Protein AF-A0A7C4IJS8-F1 (afdb_monomer)

Mean predicted aligned error: 18.15 Å

Secondary structure (DSSP, 8-state):
-PPP-HHHHHHHHHHHHHHHHHHHHHHHHHHHHHHHHHHHHHHHHHHHHT--SHHHHHHHHHHHHHHHHHHHHHSPPPHHHHHHHHHHHTT-TTHHHHHHHHTT-TTGGG-HHHHHHHHHHHHHHHH--TTS-----S-HHHHHHHHHHHHHHHHHHHHHT-----THHHHHHHHHHHHGGG-------------------------------------------------------S------------------PPPPPPPPP-------------------------------PPPP--PPPGGGSTTHHHHHHHHHHHHHTT---HHHHHHHHHHHS--

Sequence (343 aa):
MSVPTVNLHRFLRSIRRRWTVLRAAETAALGAAVACAAALLLMPVLVWRGEDPLGPAAILLLLGLASGAAWGLARRPRVLDAAMQADRQLLLCDLLGTAWALSRQPQHPANPFCAAVLATAEARCAVLSPAQVVLSRLGARRWSGIGLLAALVLSVGWMYRTPSPTSAQAFAGSAATTAQRQAHPRLLAANVSRPDLRRPPTQFLPDEHRGIGLGQPPARNSAAAATTGDAGSGSADPHGAGGGAGRTGVSSLDSSLPIPKAGAAAAGDAPGASGAGLGAASAADAAGQASDALAVSPSPSRAAPPWRSDLWPEARRRAADALQRGAVPEACRDLVRDYFQRD

Solvent-accessible surface area (backbone atoms only — not comparable to full-atom values): 22332 Å² total; per-residue (Å²): 134,84,79,80,57,63,49,42,54,52,48,52,52,53,46,43,52,53,50,45,55,49,43,15,51,54,32,14,49,51,23,26,43,54,20,37,55,52,32,60,67,45,37,63,59,30,53,75,69,72,47,76,45,46,64,61,37,52,51,38,33,52,50,19,28,51,52,16,27,50,52,24,59,67,61,64,76,55,69,59,62,48,28,41,54,45,13,65,75,67,68,45,80,46,41,50,32,51,32,56,56,48,74,68,43,90,67,38,92,81,36,69,68,57,47,52,49,40,53,52,37,30,55,49,43,68,73,52,58,75,79,74,61,74,76,84,59,82,53,71,70,57,56,50,52,43,52,49,47,50,50,50,48,52,52,54,34,54,61,68,70,59,75,70,77,70,66,73,65,58,64,68,56,57,64,60,60,63,66,68,73,76,78,74,81,89,76,90,77,84,92,85,89,84,78,91,83,81,85,84,80,91,77,90,86,80,91,81,76,90,76,86,73,91,78,81,81,79,84,83,88,77,86,79,86,74,78,88,75,84,80,80,82,76,81,78,79,92,82,76,91,73,90,77,80,83,72,83,78,76,77,77,75,83,80,79,74,82,77,81,78,80,83,77,91,74,90,77,93,82,87,88,82,90,79,90,81,86,83,82,89,81,91,75,94,76,92,80,81,94,71,92,70,85,76,75,71,79,71,76,76,74,72,77,59,68,84,76,42,94,59,31,70,57,54,51,48,54,51,52,58,25,54,76,68,70,55,68,57,64,72,59,52,50,52,53,49,54,62,73,65,71,122

Foldseek 3Di:
DDDDLPLLVVLLVVLLVVVLVQQLQVQLLVLLLVLLVVLVVCVVVCLVVVHQSQVVSVVSNVCSNVVSSVVSNVPRDDSLVSQVLQCVLVVVVCLSSLLVVLVPDPCQVVDVVNVVSSVVSSVVSVVDDSVSSPPPHDPPVSVVVSVVSVVVSNVVSVVSVDPPPPCPVVVVPVVVVVVVVPPDDDDDDDDDDDDDDDDDDDDDDDDDDDDPDPDDDDDDDDDDPDDDDDDDPDDDDPDDDDDDPDDPPPPPPPPPDPDDDDDDDDDDDDDDDDDDDDDDDDDDDDDDDDPPDPPPDPDPPPPDPPCPDPCNVVVVVVCVVCVVVVNDPVVVVVVVVVVVVPD

pLDDT: mean 74.43, std 22.2, range [33.94, 97.75]

Structure (mmCIF, N/CA/C/O backbone):
data_AF-A0A7C4IJS8-F1
#
_entry.id   AF-A0A7C4IJS8-F1
#
loop_
_atom_site.group_PDB
_atom_site.id
_atom_site.type_symbol
_atom_site.label_atom_id
_atom_site.label_alt_id
_atom_site.label_comp_id
_atom_site.label_asym_id
_atom_site.label_entity_id
_atom_site.label_seq_id
_atom_site.pdbx_PDB_ins_code
_atom_site.Cartn_x
_atom_site.Cartn_y
_atom_site.Cartn_z
_atom_site.occupancy
_atom_site.B_iso_or_equiv
_atom_site.auth_seq_id
_atom_site.auth_comp_id
_atom_site.auth_asym_id
_atom_site.auth_atom_id
_atom_site.pdbx_PDB_model_num
ATOM 1 N N . MET A 1 1 ? 30.760 5.701 -24.226 1.00 60.72 1 MET A N 1
ATOM 2 C CA . MET A 1 1 ? 29.763 6.689 -23.756 1.00 60.72 1 MET A CA 1
ATOM 3 C C . MET A 1 1 ? 28.802 5.975 -22.819 1.00 60.72 1 MET A C 1
ATOM 5 O O . MET A 1 1 ? 28.117 5.066 -23.267 1.00 60.72 1 MET A O 1
ATOM 9 N N . SER A 1 2 ? 28.808 6.290 -21.525 1.00 70.19 2 SER A N 1
ATOM 10 C CA . SER A 1 2 ? 27.838 5.740 -20.571 1.00 70.19 2 SER A CA 1
ATOM 11 C C . SER A 1 2 ? 26.500 6.462 -20.745 1.00 70.19 2 SER A C 1
ATOM 13 O O . SER A 1 2 ? 26.438 7.685 -20.649 1.00 70.19 2 SER A O 1
ATOM 15 N N . VAL A 1 3 ? 25.430 5.718 -21.032 1.00 74.44 3 VAL A N 1
ATOM 16 C CA . VAL A 1 3 ? 24.078 6.289 -21.094 1.00 74.44 3 VAL A CA 1
ATOM 17 C C . VAL A 1 3 ? 23.669 6.669 -19.664 1.00 74.44 3 VAL A C 1
ATOM 19 O O . VAL A 1 3 ? 23.708 5.802 -18.787 1.00 74.44 3 VAL A O 1
ATOM 22 N N . PRO A 1 4 ? 23.318 7.935 -19.380 1.00 82.69 4 PRO A N 1
ATOM 23 C CA . PRO A 1 4 ? 22.885 8.327 -18.046 1.00 82.69 4 PRO A CA 1
ATOM 24 C C . PRO A 1 4 ? 21.565 7.619 -17.708 1.00 82.69 4 PRO A C 1
ATOM 26 O O . PRO A 1 4 ? 20.569 7.819 -18.387 1.00 82.69 4 PRO A O 1
ATOM 29 N N . THR A 1 5 ? 21.549 6.807 -16.648 1.00 91.75 5 THR A N 1
ATOM 30 C CA . THR A 1 5 ? 20.357 6.090 -16.138 1.00 91.75 5 THR A CA 1
ATOM 31 C C . THR A 1 5 ? 19.621 6.874 -15.041 1.00 91.75 5 THR A C 1
ATOM 33 O O . THR A 1 5 ? 18.952 6.318 -14.161 1.00 91.75 5 THR A O 1
ATOM 36 N N . VAL A 1 6 ? 19.813 8.195 -15.014 1.00 94.88 6 VAL A N 1
ATOM 37 C CA . VAL A 1 6 ? 19.423 9.048 -13.886 1.00 94.88 6 VAL A CA 1
ATOM 38 C C . VAL A 1 6 ? 17.900 9.115 -13.750 1.00 94.88 6 VAL A C 1
ATOM 40 O O . VAL A 1 6 ? 17.393 9.080 -12.621 1.00 94.88 6 VAL A O 1
ATOM 43 N N . ASN A 1 7 ? 17.162 9.170 -14.862 1.00 95.31 7 ASN A N 1
ATOM 44 C CA . ASN A 1 7 ? 15.703 9.245 -14.842 1.00 95.31 7 ASN A CA 1
ATOM 45 C C . ASN A 1 7 ? 15.092 7.903 -14.450 1.00 95.31 7 ASN A C 1
ATOM 47 O O . ASN A 1 7 ? 14.213 7.897 -13.586 1.00 95.31 7 ASN A O 1
ATOM 51 N N . LEU A 1 8 ? 15.611 6.778 -14.956 1.00 95.62 8 LEU A N 1
ATOM 52 C CA . LEU A 1 8 ? 15.186 5.439 -14.538 1.00 95.62 8 LEU A CA 1
ATOM 53 C C . LEU A 1 8 ? 15.312 5.257 -13.016 1.00 95.62 8 LEU A C 1
ATOM 55 O O . LEU A 1 8 ? 14.351 4.878 -12.339 1.00 95.62 8 LEU A O 1
ATOM 59 N N 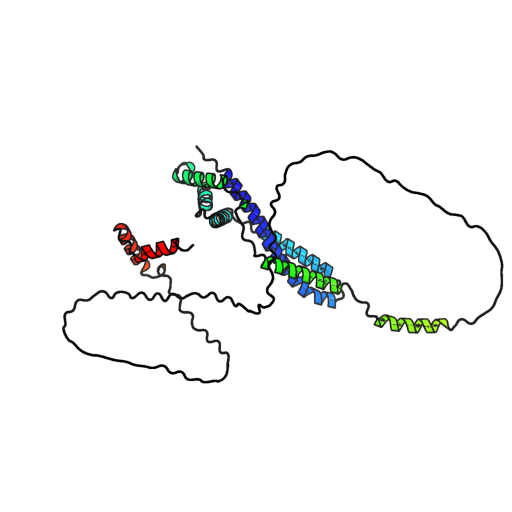. HIS A 1 9 ? 16.472 5.590 -12.439 1.00 95.69 9 HIS A N 1
ATOM 60 C CA . HIS A 1 9 ? 16.691 5.476 -10.993 1.00 95.69 9 HIS A CA 1
ATOM 61 C C . HIS A 1 9 ? 15.764 6.392 -10.177 1.00 95.69 9 HIS A C 1
ATOM 63 O O . HIS A 1 9 ? 15.223 5.964 -9.149 1.00 95.69 9 HIS A O 1
ATOM 69 N N . ARG A 1 10 ? 15.566 7.647 -10.609 1.00 96.06 10 ARG A N 1
ATOM 70 C CA . ARG A 1 10 ? 14.660 8.598 -9.937 1.00 96.06 10 ARG A CA 1
ATOM 71 C C . ARG A 1 10 ? 13.207 8.132 -10.009 1.00 96.06 10 ARG A C 1
ATOM 73 O O . ARG A 1 10 ? 12.524 8.127 -8.980 1.00 96.06 10 ARG A O 1
ATOM 80 N N . PHE A 1 11 ? 12.770 7.679 -11.181 1.00 96.31 11 PHE A N 1
ATOM 81 C CA . PHE A 1 11 ? 11.435 7.145 -11.422 1.00 96.31 11 PHE A CA 1
ATOM 82 C C . PHE A 1 11 ? 11.157 5.944 -10.509 1.00 96.31 11 PHE A C 1
ATOM 84 O O . PHE A 1 11 ? 10.245 6.003 -9.678 1.00 96.31 11 PHE A O 1
ATOM 91 N N . LEU A 1 12 ? 12.017 4.919 -10.527 1.00 95.94 12 LEU A N 1
ATOM 92 C CA . LEU A 1 12 ? 11.861 3.725 -9.686 1.00 95.94 12 LEU A CA 1
ATOM 93 C C . LEU A 1 12 ? 11.932 4.037 -8.184 1.00 95.94 12 LEU A C 1
ATOM 95 O O . LEU A 1 12 ? 11.175 3.467 -7.391 1.00 95.94 12 LEU A O 1
ATOM 99 N N . ARG A 1 13 ? 12.793 4.972 -7.758 1.00 95.75 13 ARG A N 1
ATOM 100 C CA . ARG A 1 13 ? 12.856 5.405 -6.351 1.00 95.75 13 ARG A CA 1
ATOM 101 C C . ARG A 1 13 ? 11.559 6.087 -5.913 1.00 95.75 13 ARG A C 1
ATOM 103 O O . ARG A 1 13 ? 11.106 5.856 -4.788 1.00 95.75 13 ARG A O 1
ATOM 110 N N . SER A 1 14 ? 10.959 6.898 -6.783 1.00 95.81 14 SER A N 1
ATOM 111 C CA . SER A 1 14 ? 9.692 7.577 -6.498 1.00 95.81 14 SER A CA 1
ATOM 112 C C . SER A 1 14 ? 8.530 6.584 -6.354 1.00 95.81 14 SER A C 1
ATOM 114 O O . SER A 1 14 ? 7.801 6.645 -5.358 1.00 95.81 14 SER A O 1
ATOM 116 N N . ILE A 1 15 ? 8.432 5.599 -7.256 1.00 95.12 15 ILE A N 1
ATOM 117 C CA . ILE A 1 15 ? 7.426 4.529 -7.201 1.00 95.12 15 ILE A CA 1
ATOM 118 C C . ILE A 1 15 ? 7.614 3.691 -5.942 1.00 95.12 15 ILE A C 1
ATOM 120 O O . ILE A 1 15 ? 6.664 3.493 -5.185 1.00 95.12 15 ILE A O 1
ATOM 124 N N . ARG A 1 16 ? 8.851 3.272 -5.646 1.00 95.38 16 ARG A N 1
ATOM 125 C CA . ARG A 1 16 ? 9.153 2.497 -4.437 1.00 95.38 16 ARG A CA 1
ATOM 126 C C . ARG A 1 16 ? 8.722 3.227 -3.168 1.00 95.38 16 ARG A C 1
ATOM 128 O O . ARG A 1 16 ? 8.157 2.599 -2.273 1.00 95.38 16 ARG A O 1
ATOM 135 N N . ARG A 1 17 ? 8.969 4.540 -3.070 1.00 94.88 17 ARG A N 1
ATOM 136 C CA . ARG A 1 17 ? 8.555 5.337 -1.902 1.00 94.88 17 ARG A CA 1
ATOM 137 C C . ARG A 1 17 ? 7.034 5.345 -1.756 1.00 94.88 17 ARG A C 1
ATOM 139 O O . ARG A 1 17 ? 6.542 5.057 -0.668 1.00 94.88 17 ARG A O 1
ATOM 146 N N . ARG A 1 18 ? 6.301 5.615 -2.841 1.00 94.56 18 ARG A N 1
ATOM 147 C CA . ARG A 1 18 ? 4.827 5.601 -2.846 1.00 94.56 18 ARG A CA 1
ATOM 148 C C . ARG A 1 18 ? 4.275 4.233 -2.463 1.00 94.56 18 ARG A C 1
ATOM 150 O O . ARG A 1 18 ? 3.384 4.148 -1.622 1.00 94.56 18 ARG A O 1
ATOM 157 N N . TRP A 1 19 ? 4.854 3.169 -3.008 1.00 93.31 19 TRP A N 1
ATOM 158 C CA . TRP A 1 19 ? 4.418 1.810 -2.717 1.00 93.31 19 TRP A CA 1
ATOM 159 C C . TRP A 1 19 ? 4.710 1.386 -1.275 1.00 93.31 19 TRP A C 1
ATOM 161 O O . TRP A 1 19 ? 3.889 0.724 -0.651 1.00 93.31 19 TRP A O 1
ATOM 171 N N . THR A 1 20 ? 5.828 1.838 -0.704 1.00 94.06 20 THR A N 1
ATOM 172 C CA . THR A 1 20 ? 6.150 1.589 0.711 1.00 94.06 20 THR A CA 1
ATOM 173 C C . THR A 1 20 ? 5.151 2.288 1.635 1.00 94.06 20 THR A C 1
ATOM 175 O O . THR A 1 20 ? 4.638 1.664 2.560 1.00 94.06 20 THR A O 1
ATOM 178 N N . VAL A 1 21 ? 4.827 3.561 1.365 1.00 94.25 21 VAL A N 1
ATOM 179 C CA . VAL A 1 21 ? 3.821 4.315 2.138 1.00 94.25 21 VAL A CA 1
ATOM 180 C C . VAL A 1 21 ? 2.454 3.651 2.034 1.00 94.25 21 VAL A C 1
ATOM 182 O O . VAL A 1 21 ? 1.763 3.484 3.036 1.00 94.25 21 VAL A O 1
ATOM 185 N N . LEU A 1 22 ? 2.078 3.235 0.825 1.00 92.69 22 LEU A N 1
ATOM 186 C CA . LEU A 1 22 ? 0.851 2.494 0.605 1.00 92.69 22 LEU A CA 1
ATOM 187 C C . LEU A 1 22 ? 0.815 1.217 1.447 1.00 92.69 22 LEU A C 1
ATOM 189 O O . LEU A 1 22 ? -0.139 1.003 2.187 1.00 92.69 22 LEU A O 1
ATOM 193 N N . ARG A 1 23 ? 1.862 0.394 1.370 1.00 92.31 23 ARG A N 1
ATOM 194 C CA . ARG A 1 23 ? 1.890 -0.884 2.075 1.00 92.31 23 ARG A CA 1
ATOM 195 C C . ARG A 1 23 ? 1.837 -0.706 3.587 1.00 92.31 23 ARG A C 1
ATOM 197 O O . ARG A 1 23 ? 1.125 -1.456 4.242 1.00 92.31 23 ARG A O 1
ATOM 204 N N . ALA A 1 24 ? 2.524 0.307 4.114 1.00 93.31 24 ALA A N 1
ATOM 205 C CA . ALA A 1 24 ? 2.450 0.672 5.524 1.00 93.31 24 ALA A CA 1
ATOM 206 C C . ALA A 1 24 ? 1.028 1.075 5.939 1.00 93.31 24 ALA A C 1
ATOM 208 O O . ALA A 1 24 ? 0.569 0.663 6.998 1.00 93.31 24 ALA A O 1
ATOM 209 N N . ALA A 1 25 ? 0.307 1.823 5.097 1.00 94.25 25 ALA A N 1
ATOM 210 C CA . ALA A 1 25 ? -1.085 2.180 5.363 1.00 94.25 25 ALA A CA 1
ATOM 211 C C . ALA A 1 25 ? -2.017 0.953 5.340 1.00 94.25 25 ALA A C 1
ATOM 213 O O . ALA A 1 25 ? -2.891 0.835 6.194 1.00 94.25 25 ALA A O 1
ATOM 214 N N . GLU A 1 26 ? -1.818 0.016 4.405 1.00 94.50 26 GLU A N 1
ATOM 215 C CA . GLU A 1 26 ? -2.600 -1.229 4.333 1.00 94.50 26 GLU A CA 1
ATOM 216 C C . GLU A 1 26 ? -2.385 -2.114 5.567 1.00 94.50 26 GLU A C 1
ATOM 218 O O . GLU A 1 26 ? -3.345 -2.614 6.152 1.00 94.50 26 GLU A O 1
ATOM 223 N N . THR A 1 27 ? -1.133 -2.305 5.987 1.00 95.44 27 THR A N 1
ATOM 224 C CA . THR A 1 27 ? -0.823 -3.129 7.161 1.00 95.44 27 THR A CA 1
ATOM 225 C C . THR A 1 27 ? -1.207 -2.439 8.466 1.00 95.44 27 THR A C 1
ATOM 227 O O . THR A 1 27 ? -1.633 -3.125 9.390 1.00 95.44 27 THR A O 1
ATOM 230 N N . ALA A 1 28 ? -1.125 -1.106 8.543 1.00 95.88 28 ALA A N 1
ATOM 231 C CA . ALA A 1 28 ? -1.654 -0.334 9.667 1.00 95.88 28 ALA A CA 1
ATOM 232 C C . ALA A 1 28 ? -3.171 -0.507 9.799 1.00 95.88 28 ALA A C 1
ATOM 234 O O . ALA A 1 28 ? -3.664 -0.731 10.899 1.00 95.88 28 ALA A O 1
ATOM 235 N N . ALA A 1 29 ? -3.902 -0.474 8.681 1.00 94.50 29 ALA A N 1
ATOM 236 C CA . ALA A 1 29 ? -5.346 -0.683 8.675 1.00 94.50 29 ALA A CA 1
ATOM 237 C C . ALA A 1 29 ? -5.720 -2.113 9.115 1.00 94.50 29 ALA A C 1
ATOM 239 O O . ALA A 1 29 ? -6.653 -2.290 9.896 1.00 94.50 29 ALA A O 1
ATOM 240 N N . LEU A 1 30 ? -4.962 -3.130 8.684 1.00 95.62 30 LEU A N 1
ATOM 241 C CA . LEU A 1 30 ? -5.133 -4.506 9.172 1.00 95.62 30 LEU A CA 1
ATOM 242 C C . LEU A 1 30 ? -4.837 -4.629 10.674 1.00 95.62 30 LEU A C 1
ATOM 244 O O . LEU A 1 30 ? -5.607 -5.261 11.392 1.00 95.62 30 LEU A O 1
ATOM 248 N N . GLY A 1 31 ? -3.761 -4.003 11.157 1.00 96.50 31 GLY A N 1
ATOM 249 C CA . GLY A 1 31 ? -3.430 -3.973 12.584 1.00 96.50 31 GLY A CA 1
ATOM 250 C C . GLY A 1 31 ? -4.510 -3.283 13.420 1.00 96.50 31 GLY A C 1
ATOM 251 O O . GLY A 1 31 ? -4.908 -3.801 14.462 1.00 96.50 31 GLY A O 1
ATOM 252 N N . ALA A 1 32 ? -5.057 -2.170 12.924 1.00 96.12 32 ALA A N 1
ATOM 253 C CA . ALA A 1 32 ? -6.186 -1.483 13.543 1.00 96.12 32 ALA A CA 1
ATOM 254 C C . ALA A 1 32 ? -7.440 -2.371 13.594 1.00 96.12 32 ALA A C 1
ATOM 256 O O . ALA A 1 32 ? -8.082 -2.440 14.633 1.00 96.12 32 ALA A O 1
ATOM 257 N N . ALA A 1 33 ? -7.758 -3.107 12.524 1.00 96.62 33 ALA A N 1
ATOM 258 C CA . ALA A 1 33 ? -8.903 -4.021 12.509 1.00 96.62 33 ALA A CA 1
ATOM 259 C C . ALA A 1 33 ? -8.775 -5.151 13.548 1.00 96.62 33 ALA A C 1
ATOM 261 O O . ALA A 1 33 ? -9.741 -5.456 14.250 1.00 96.62 33 ALA A O 1
ATOM 262 N N . VAL A 1 34 ? -7.581 -5.740 13.688 1.00 97.75 34 VAL A N 1
ATOM 263 C CA . VAL A 1 34 ? -7.303 -6.755 14.721 1.00 97.75 34 VAL A CA 1
ATOM 264 C C . VAL A 1 34 ? -7.428 -6.154 16.124 1.00 97.75 34 VAL A C 1
ATOM 266 O O . VAL A 1 34 ? -8.030 -6.771 17.002 1.00 97.75 34 VAL A O 1
ATOM 269 N N . ALA A 1 35 ? -6.934 -4.931 16.332 1.00 97.19 35 ALA A N 1
ATOM 270 C CA . ALA A 1 35 ? -7.089 -4.227 17.601 1.00 97.19 35 ALA A CA 1
ATOM 271 C C . ALA A 1 35 ? -8.549 -3.870 17.920 1.00 97.19 35 ALA A C 1
ATOM 273 O O . ALA A 1 35 ? -8.953 -4.026 19.068 1.00 97.19 35 ALA A O 1
ATOM 274 N N . CYS A 1 36 ? -9.357 -3.464 16.932 1.00 97.44 36 CYS A N 1
ATOM 275 C CA . CYS A 1 36 ? -10.800 -3.265 17.104 1.00 97.44 36 CYS A CA 1
ATOM 276 C C . CYS A 1 36 ? -11.474 -4.548 17.604 1.00 97.44 36 CYS A C 1
ATOM 278 O O . CYS A 1 36 ? -12.242 -4.508 18.561 1.00 97.44 36 CYS A O 1
ATOM 280 N N . ALA A 1 37 ? -11.171 -5.691 16.979 1.00 97.19 37 ALA A N 1
ATOM 281 C CA . ALA A 1 37 ? -11.734 -6.977 17.381 1.00 97.19 37 ALA A CA 1
ATOM 282 C C . ALA A 1 37 ? -11.326 -7.356 18.816 1.00 97.19 37 ALA A C 1
ATOM 284 O O . ALA A 1 37 ? -12.173 -7.754 19.614 1.00 97.19 37 ALA A O 1
ATOM 285 N N . ALA A 1 38 ? -10.051 -7.170 19.171 1.00 97.56 38 ALA A N 1
ATOM 286 C CA . ALA A 1 38 ? -9.564 -7.401 20.530 1.00 97.56 38 ALA A CA 1
ATOM 287 C C . ALA A 1 38 ? -10.218 -6.456 21.555 1.00 97.56 38 ALA A C 1
ATOM 289 O O . ALA A 1 38 ? -10.605 -6.895 22.635 1.00 97.56 38 ALA A O 1
ATOM 290 N N . ALA A 1 39 ? -10.391 -5.177 21.210 1.00 96.62 39 ALA A N 1
ATOM 291 C CA . ALA A 1 39 ? -11.049 -4.196 22.066 1.00 96.62 39 ALA A CA 1
ATOM 292 C C . ALA A 1 39 ? -12.524 -4.553 22.309 1.00 96.62 39 ALA A C 1
ATOM 294 O O . ALA A 1 39 ? -12.965 -4.520 23.454 1.00 96.62 39 ALA A O 1
ATOM 295 N N . LEU A 1 40 ? -13.264 -4.964 21.272 1.00 96.44 40 LEU A N 1
ATOM 296 C CA . LEU A 1 40 ? -14.657 -5.411 21.409 1.00 96.44 40 LEU A CA 1
ATOM 297 C C . LEU A 1 40 ? -14.788 -6.641 22.315 1.00 96.44 40 LEU A C 1
ATOM 299 O O . LEU A 1 40 ? -15.739 -6.723 23.086 1.00 96.44 40 LEU A O 1
ATOM 303 N N . LEU A 1 41 ? -13.829 -7.568 22.260 1.00 97.25 41 LEU A N 1
ATOM 304 C CA . LEU A 1 41 ? -13.791 -8.722 23.163 1.00 97.25 41 LEU A CA 1
ATOM 305 C C . LEU A 1 41 ? -13.447 -8.330 24.608 1.00 97.25 41 LEU A C 1
ATOM 307 O O . LEU A 1 41 ? -13.952 -8.947 25.543 1.00 97.25 41 LEU A O 1
ATOM 311 N N . LEU A 1 42 ? -12.611 -7.306 24.806 1.00 96.62 42 LEU A N 1
ATOM 312 C CA . LEU A 1 42 ? -12.185 -6.852 26.133 1.00 96.62 42 LEU A CA 1
ATOM 313 C C . LEU A 1 42 ? -13.236 -5.975 26.835 1.00 96.62 42 LEU A C 1
ATOM 315 O O . LEU A 1 42 ? -13.367 -6.033 28.057 1.00 96.62 42 LEU A O 1
ATOM 319 N N . MET A 1 43 ? -14.002 -5.184 26.079 1.00 96.56 43 MET A N 1
ATOM 320 C CA . MET A 1 43 ? -15.035 -4.284 26.604 1.00 96.56 43 MET A CA 1
ATOM 321 C C . MET A 1 43 ? -16.006 -4.927 27.609 1.00 96.56 43 MET A C 1
ATOM 323 O O . MET A 1 43 ? -16.131 -4.374 28.702 1.00 96.56 43 MET A O 1
ATOM 327 N N . PRO A 1 44 ? -16.663 -6.074 27.334 1.00 95.50 44 PRO A N 1
ATOM 328 C CA . PRO A 1 44 ? -17.599 -6.667 28.291 1.00 95.50 44 PRO A CA 1
ATOM 329 C C . PRO A 1 44 ? -16.925 -7.058 29.613 1.00 95.50 44 PRO A C 1
ATOM 331 O O . PRO A 1 44 ? -17.541 -6.939 30.670 1.00 95.50 44 PRO A O 1
ATOM 334 N N . VAL A 1 45 ? -15.650 -7.462 29.578 1.00 97.19 45 VAL A N 1
ATOM 335 C CA . VAL A 1 45 ? -14.879 -7.813 30.781 1.00 97.19 45 VAL A CA 1
ATOM 336 C C . VAL A 1 45 ? -14.609 -6.576 31.639 1.00 97.19 45 VAL A C 1
ATOM 338 O O . VAL A 1 45 ? -14.742 -6.637 32.859 1.00 97.19 45 VAL A O 1
ATOM 341 N N . LEU A 1 46 ? -14.260 -5.448 31.017 1.00 96.12 46 LEU A N 1
ATOM 342 C CA . LEU A 1 46 ? -14.000 -4.187 31.723 1.00 96.12 46 LEU A CA 1
ATOM 343 C C . LEU A 1 46 ? -15.278 -3.584 32.306 1.00 96.12 46 LEU A C 1
ATOM 345 O O . LEU A 1 46 ? -15.284 -3.150 33.456 1.00 96.12 46 LEU A O 1
ATOM 349 N N . VAL A 1 47 ? -16.375 -3.642 31.547 1.00 95.62 47 VAL A N 1
ATOM 350 C CA . VAL A 1 47 ? -17.698 -3.211 32.016 1.00 95.62 47 VAL A CA 1
ATOM 351 C C . VAL A 1 47 ? -18.136 -4.045 33.218 1.00 95.62 47 VAL A C 1
ATOM 353 O O . VAL A 1 47 ? -18.617 -3.489 34.201 1.00 95.62 47 VAL A O 1
ATOM 356 N N . TRP A 1 48 ? -17.909 -5.362 33.190 1.00 96.81 48 TRP A N 1
ATOM 357 C CA . TRP A 1 48 ? -18.207 -6.234 34.329 1.00 96.81 48 TRP A CA 1
ATOM 358 C C . TRP A 1 48 ? -17.370 -5.904 35.577 1.00 96.81 48 TRP A C 1
ATOM 360 O O . TRP A 1 48 ? -17.843 -6.086 36.697 1.00 96.81 48 TRP A O 1
ATOM 370 N N . ARG A 1 49 ? -16.157 -5.365 35.401 1.00 96.50 49 ARG A N 1
ATOM 371 C CA . ARG A 1 49 ? -15.297 -4.882 36.496 1.00 96.50 49 ARG A CA 1
ATOM 372 C C . ARG A 1 49 ? -15.624 -3.466 36.979 1.00 96.50 49 ARG A C 1
ATOM 374 O O . ARG A 1 49 ? -15.077 -3.048 37.994 1.00 96.50 49 ARG A O 1
ATOM 381 N N . GLY A 1 50 ? -16.489 -2.734 36.278 1.00 94.56 50 GLY A N 1
ATOM 382 C CA . GLY A 1 50 ? -16.773 -1.327 36.572 1.00 94.56 50 GLY A CA 1
ATOM 383 C C . GLY A 1 50 ? -15.628 -0.369 36.212 1.00 94.56 50 GLY A C 1
ATOM 384 O O . GLY A 1 50 ? -15.583 0.743 36.732 1.00 94.56 50 GLY A O 1
ATOM 385 N N . GLU A 1 51 ? -14.699 -0.783 35.345 1.00 95.81 51 GLU A N 1
ATOM 386 C CA . GLU A 1 51 ? -13.610 0.065 34.840 1.00 95.81 51 GLU A CA 1
ATOM 387 C C . GLU A 1 51 ? -14.043 0.811 33.562 1.00 95.81 51 GLU A C 1
ATOM 389 O O . GLU A 1 51 ? -14.863 0.307 32.796 1.00 95.81 51 GLU A O 1
ATOM 394 N N . ASP A 1 52 ? -13.483 2.002 33.294 1.00 94.56 52 ASP A N 1
ATOM 395 C CA . ASP A 1 52 ? -13.763 2.761 32.061 1.00 94.56 52 ASP A CA 1
ATOM 396 C C . ASP A 1 52 ? -13.151 2.051 30.835 1.00 94.56 52 ASP A C 1
ATOM 398 O O . ASP A 1 52 ? -11.922 2.017 30.696 1.00 94.56 52 ASP A O 1
ATOM 402 N N . PRO A 1 53 ? -13.965 1.509 29.908 1.00 94.81 53 PRO A N 1
ATOM 403 C CA . PRO A 1 53 ? -13.458 0.721 28.790 1.00 94.81 53 PRO A CA 1
ATOM 404 C C . PRO A 1 53 ? -12.759 1.564 27.716 1.00 94.81 53 PRO A C 1
ATOM 406 O O . PRO A 1 53 ? -12.030 1.016 26.883 1.00 94.81 53 PRO A O 1
ATOM 409 N N . LEU A 1 54 ? -12.970 2.886 27.698 1.00 94.44 54 LEU A N 1
ATOM 410 C CA . LEU A 1 54 ? -12.512 3.740 26.600 1.00 94.44 54 LEU A CA 1
ATOM 411 C C . LEU A 1 54 ? -10.984 3.884 26.579 1.00 94.44 54 LEU A C 1
ATOM 413 O O . LEU A 1 54 ? -10.376 3.811 25.510 1.00 94.44 54 LEU A O 1
ATOM 417 N N . GLY A 1 55 ? -10.360 4.033 27.751 1.00 95.25 55 GLY A N 1
ATOM 418 C CA . GLY A 1 55 ? -8.904 4.125 27.899 1.00 95.25 55 GLY A CA 1
ATOM 419 C C . GLY A 1 55 ? -8.152 2.932 27.288 1.00 95.25 55 GLY A C 1
ATOM 420 O O . GLY A 1 55 ? -7.386 3.122 26.338 1.00 95.25 55 GLY A O 1
ATOM 421 N N . PRO A 1 56 ? -8.373 1.695 27.769 1.00 95.56 56 PRO A N 1
ATOM 422 C CA . PRO A 1 56 ? -7.698 0.513 27.236 1.00 95.56 56 PRO A CA 1
ATOM 423 C C . PRO A 1 56 ? -8.052 0.230 25.770 1.00 95.56 56 PRO A C 1
ATOM 425 O O . PRO A 1 56 ? -7.169 -0.168 25.008 1.00 95.56 56 PRO A O 1
ATOM 428 N N . ALA A 1 57 ? -9.290 0.490 25.331 1.00 94.56 57 ALA A N 1
ATOM 429 C CA . ALA A 1 57 ? -9.665 0.346 23.922 1.00 94.56 57 ALA A CA 1
ATOM 430 C C . ALA A 1 57 ? -8.872 1.301 23.010 1.00 94.56 57 ALA A C 1
ATOM 432 O O . ALA A 1 57 ? -8.354 0.877 21.974 1.00 94.56 57 ALA A O 1
ATOM 433 N N . ALA A 1 58 ? -8.710 2.568 23.408 1.00 94.38 58 ALA A N 1
ATOM 434 C CA . ALA A 1 58 ? -7.908 3.537 22.663 1.00 94.38 58 ALA A CA 1
ATOM 435 C C . ALA A 1 58 ? -6.423 3.134 22.604 1.00 94.38 58 ALA A C 1
ATOM 437 O O . ALA A 1 58 ? -5.804 3.217 21.540 1.00 94.38 58 ALA A O 1
ATOM 438 N N . ILE A 1 59 ? -5.863 2.637 23.714 1.00 96.94 59 ILE A N 1
ATOM 439 C CA . ILE A 1 59 ? -4.479 2.137 23.767 1.00 96.94 59 ILE A CA 1
ATOM 440 C C . ILE A 1 59 ? -4.295 0.949 22.815 1.00 96.94 59 ILE A C 1
ATOM 442 O O . ILE A 1 59 ? -3.338 0.933 22.038 1.00 96.94 59 ILE A O 1
ATOM 446 N N . LEU A 1 60 ? -5.221 -0.017 22.823 1.00 96.25 60 LEU A N 1
ATOM 447 C CA . LEU A 1 60 ? -5.183 -1.167 21.916 1.00 96.25 60 LEU A CA 1
ATOM 448 C C . LEU A 1 60 ? -5.238 -0.737 20.448 1.00 96.25 60 LEU A C 1
ATOM 450 O O . LEU A 1 60 ? -4.446 -1.231 19.645 1.00 96.25 60 LEU A O 1
ATOM 454 N N . LEU A 1 61 ? -6.117 0.206 20.096 1.00 95.31 61 LEU A N 1
ATOM 455 C CA . LEU A 1 61 ? -6.220 0.740 18.734 1.00 95.31 61 LEU A CA 1
ATOM 456 C C . LEU A 1 61 ? -4.916 1.401 18.274 1.00 95.31 61 LEU A C 1
ATOM 458 O O . LEU A 1 61 ? -4.436 1.110 17.175 1.00 95.31 61 LEU A O 1
ATOM 462 N N . LEU A 1 62 ? -4.318 2.251 19.116 1.00 97.00 62 LEU A N 1
ATOM 463 C CA . LEU A 1 62 ? -3.047 2.911 18.810 1.00 97.00 62 LEU A CA 1
ATOM 464 C C . LEU A 1 62 ? -1.905 1.899 18.658 1.00 97.00 62 LEU A C 1
ATOM 466 O O . LEU A 1 62 ? -1.128 1.999 17.706 1.00 97.00 62 LEU A O 1
ATOM 470 N N . LEU A 1 63 ? -1.829 0.893 19.536 1.00 97.75 63 LEU A N 1
ATOM 471 C CA . LEU A 1 63 ? -0.841 -0.187 19.444 1.00 97.75 63 LEU A CA 1
ATOM 472 C C . LEU A 1 63 ? -1.032 -1.042 18.186 1.00 97.75 63 LEU A C 1
ATOM 474 O O . LEU A 1 63 ? -0.052 -1.371 17.514 1.00 97.75 63 LEU A O 1
ATOM 478 N N . GLY A 1 64 ? -2.271 -1.377 17.824 1.00 97.25 64 GLY A N 1
ATOM 479 C CA . GLY A 1 64 ? -2.587 -2.110 16.595 1.00 97.25 64 GLY A CA 1
ATOM 480 C C . GLY A 1 64 ? -2.183 -1.343 15.339 1.00 97.25 64 GLY A C 1
ATOM 481 O O . GLY A 1 64 ? -1.544 -1.896 14.443 1.00 97.25 64 GLY A O 1
ATOM 482 N N . LEU A 1 65 ? -2.482 -0.043 15.296 1.00 96.94 65 LEU A N 1
ATOM 483 C CA . LEU A 1 65 ? -2.104 0.826 14.184 1.00 96.94 65 LEU A CA 1
ATOM 484 C C . LEU A 1 65 ? -0.578 0.963 14.089 1.00 96.94 65 LEU A C 1
ATOM 486 O O . LEU A 1 65 ? -0.009 0.770 13.011 1.00 96.94 65 LEU A O 1
ATOM 490 N N . ALA A 1 66 ? 0.096 1.233 15.211 1.00 97.44 66 ALA A N 1
ATOM 491 C CA . ALA A 1 66 ? 1.547 1.388 15.265 1.00 97.44 66 ALA A CA 1
ATOM 492 C C . ALA A 1 66 ? 2.286 0.093 14.894 1.00 97.44 66 ALA A C 1
ATOM 494 O O . ALA A 1 66 ? 3.202 0.126 14.072 1.00 97.44 66 ALA A O 1
ATOM 495 N N . SER A 1 67 ? 1.868 -1.054 15.438 1.00 97.38 67 SER A N 1
ATOM 496 C CA . SER A 1 67 ? 2.459 -2.363 15.120 1.00 97.38 67 SER A CA 1
ATOM 497 C C . SER A 1 67 ? 2.229 -2.752 13.659 1.00 97.38 67 SER A C 1
ATOM 499 O O . SER A 1 67 ? 3.170 -3.172 12.982 1.00 97.38 67 SER A O 1
ATOM 501 N N . GLY A 1 68 ? 1.023 -2.528 13.127 1.00 96.62 68 GLY A N 1
ATOM 502 C CA . GLY A 1 68 ? 0.713 -2.746 11.716 1.00 96.62 68 GLY A CA 1
ATOM 503 C C . GLY A 1 68 ? 1.538 -1.851 10.785 1.00 96.62 68 GLY A C 1
ATOM 504 O O . GLY A 1 68 ? 2.081 -2.329 9.784 1.00 96.62 68 GLY A O 1
ATOM 505 N N . ALA A 1 69 ? 1.700 -0.569 11.123 1.00 95.81 69 ALA A N 1
ATOM 506 C CA . ALA A 1 69 ? 2.539 0.361 10.368 1.00 95.81 69 ALA A CA 1
ATOM 507 C C . ALA A 1 69 ? 4.020 -0.046 10.416 1.00 95.81 69 ALA A C 1
ATOM 509 O O . ALA A 1 69 ? 4.675 -0.121 9.372 1.00 95.81 69 ALA A O 1
ATOM 510 N N . ALA A 1 70 ? 4.539 -0.367 11.606 1.00 96.38 70 ALA A N 1
ATOM 511 C CA . ALA A 1 70 ? 5.916 -0.810 11.805 1.00 96.38 70 ALA A CA 1
ATOM 512 C C . ALA A 1 70 ? 6.210 -2.098 11.023 1.00 96.38 70 ALA A C 1
ATOM 514 O O . ALA A 1 70 ? 7.222 -2.180 10.325 1.00 96.38 70 ALA A O 1
ATOM 515 N N . TRP A 1 71 ? 5.293 -3.068 11.052 1.00 97.00 71 TRP A N 1
ATOM 516 C CA . TRP A 1 71 ? 5.396 -4.303 10.274 1.00 97.00 71 TRP A CA 1
ATOM 517 C C . TRP A 1 71 ? 5.417 -4.048 8.761 1.00 97.00 71 TRP A C 1
ATOM 519 O O . TRP A 1 71 ? 6.226 -4.635 8.035 1.00 97.00 71 TRP A O 1
ATOM 529 N N . GLY A 1 72 ? 4.573 -3.134 8.275 1.00 93.62 72 GLY A N 1
ATOM 530 C CA . GLY A 1 72 ? 4.561 -2.726 6.868 1.00 93.62 72 GLY A CA 1
ATOM 531 C C . GLY A 1 72 ? 5.851 -2.042 6.431 1.00 93.62 72 GLY A C 1
ATOM 532 O O . GLY A 1 72 ? 6.373 -2.339 5.357 1.00 93.62 72 GLY A O 1
ATOM 533 N N . LEU A 1 73 ? 6.402 -1.171 7.279 1.00 94.31 73 LEU A N 1
ATOM 534 C CA . LEU A 1 73 ? 7.679 -0.496 7.036 1.00 94.31 73 LEU A CA 1
ATOM 535 C C . LEU A 1 73 ? 8.876 -1.459 7.103 1.00 94.31 73 LEU A C 1
ATOM 537 O O . LEU A 1 73 ? 9.845 -1.282 6.356 1.00 94.31 73 LEU A O 1
ATOM 541 N N . ALA A 1 74 ? 8.812 -2.480 7.963 1.00 95.50 74 ALA A N 1
ATOM 542 C CA . ALA A 1 74 ? 9.832 -3.522 8.066 1.00 95.50 74 ALA A CA 1
ATOM 543 C C . ALA A 1 74 ? 9.863 -4.414 6.812 1.00 95.50 74 ALA A C 1
ATOM 545 O O . ALA A 1 74 ? 10.941 -4.759 6.321 1.00 95.50 74 ALA A O 1
ATOM 546 N N . ARG A 1 75 ? 8.699 -4.724 6.222 1.00 93.88 75 ARG A N 1
ATOM 547 C CA . ARG A 1 75 ? 8.584 -5.466 4.952 1.00 93.88 75 ARG A CA 1
ATOM 548 C C . ARG A 1 75 ? 8.817 -4.563 3.739 1.00 93.88 75 ARG A C 1
ATOM 550 O O . ARG A 1 75 ? 7.927 -4.327 2.924 1.00 93.88 75 ARG A O 1
ATOM 557 N N . ARG A 1 76 ? 10.049 -4.067 3.607 1.00 89.94 76 ARG A N 1
ATOM 558 C CA . ARG A 1 76 ? 10.458 -3.196 2.495 1.00 89.94 76 ARG A CA 1
ATOM 559 C C . ARG A 1 76 ? 10.293 -3.921 1.146 1.00 89.94 76 ARG A C 1
ATOM 561 O O . ARG A 1 76 ? 10.977 -4.924 0.936 1.00 89.94 76 ARG A O 1
ATOM 568 N N . PRO A 1 77 ? 9.472 -3.409 0.208 1.00 90.06 77 PRO A N 1
ATOM 569 C CA . PRO A 1 77 ? 9.359 -4.001 -1.122 1.00 90.06 77 PRO A CA 1
ATOM 570 C C . PRO A 1 77 ? 10.691 -3.890 -1.870 1.00 90.06 77 PRO A C 1
ATOM 572 O O . PRO A 1 77 ? 11.414 -2.883 -1.748 1.00 90.06 77 PRO A O 1
ATOM 575 N N . ARG A 1 78 ? 11.032 -4.931 -2.638 1.00 94.94 78 ARG A N 1
ATOM 576 C CA . ARG A 1 78 ? 12.231 -4.913 -3.480 1.00 94.94 78 ARG A CA 1
ATOM 577 C C . ARG A 1 78 ? 11.984 -3.975 -4.664 1.00 94.94 78 ARG A C 1
ATOM 579 O O . ARG A 1 78 ? 10.862 -3.812 -5.129 1.00 94.94 78 ARG A O 1
ATOM 586 N N . VAL A 1 79 ? 13.048 -3.329 -5.151 1.00 95.25 79 VAL A N 1
ATOM 587 C CA . VAL A 1 79 ? 12.954 -2.403 -6.299 1.00 95.25 79 VAL A CA 1
ATOM 588 C C . VAL A 1 79 ? 12.466 -3.134 -7.553 1.00 95.25 79 VAL A C 1
ATOM 590 O O . VAL A 1 79 ? 11.705 -2.564 -8.322 1.00 95.25 79 VAL A O 1
ATOM 593 N N . LEU A 1 80 ? 12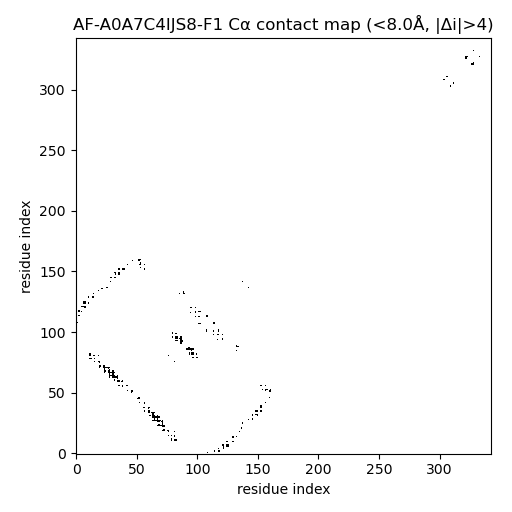.864 -4.400 -7.721 1.00 95.88 80 LEU A N 1
ATOM 594 C CA . LEU A 1 80 ? 12.455 -5.228 -8.853 1.00 95.88 80 LEU A CA 1
ATOM 595 C C . LEU A 1 80 ? 10.940 -5.460 -8.868 1.00 95.88 80 LEU A C 1
ATOM 597 O O . LEU A 1 80 ? 10.314 -5.258 -9.899 1.00 95.88 80 LEU A O 1
ATOM 601 N N . ASP A 1 81 ? 10.344 -5.779 -7.716 1.00 94.31 81 ASP A N 1
ATOM 602 C CA . ASP A 1 81 ? 8.894 -5.965 -7.605 1.00 94.31 81 ASP A CA 1
ATOM 603 C C . ASP A 1 81 ? 8.146 -4.680 -8.004 1.00 94.31 81 ASP A C 1
ATOM 605 O O . ASP A 1 81 ? 7.100 -4.730 -8.647 1.00 94.31 81 ASP A O 1
ATOM 609 N N . ALA A 1 82 ? 8.709 -3.513 -7.660 1.00 94.00 82 ALA A N 1
ATOM 610 C CA . ALA A 1 82 ? 8.121 -2.214 -7.983 1.00 94.00 82 ALA A CA 1
ATOM 611 C C . ALA A 1 82 ? 8.212 -1.915 -9.484 1.00 94.00 82 ALA A C 1
ATOM 613 O O . ALA A 1 82 ? 7.275 -1.358 -10.052 1.00 94.00 82 ALA A O 1
ATOM 614 N N . ALA A 1 83 ? 9.326 -2.300 -10.114 1.00 95.62 83 ALA A N 1
ATOM 615 C CA . ALA A 1 83 ? 9.523 -2.184 -11.553 1.00 95.62 83 ALA A CA 1
ATOM 616 C C . ALA A 1 83 ? 8.546 -3.089 -12.317 1.00 95.62 83 ALA A C 1
ATOM 618 O O . ALA A 1 83 ? 7.811 -2.590 -13.159 1.00 95.62 83 ALA A O 1
ATOM 619 N N . MET A 1 84 ? 8.438 -4.370 -11.943 1.00 95.06 84 MET A N 1
ATOM 620 C CA . MET A 1 84 ? 7.512 -5.321 -12.578 1.00 95.06 84 MET A CA 1
ATOM 621 C C . MET A 1 84 ? 6.047 -4.891 -12.442 1.00 95.06 84 MET A C 1
ATOM 623 O O . MET A 1 84 ? 5.257 -5.022 -13.375 1.00 95.06 84 MET A O 1
ATOM 627 N N . GLN A 1 85 ? 5.657 -4.365 -11.278 1.00 93.75 85 GLN A N 1
ATOM 628 C CA . GLN A 1 85 ? 4.294 -3.872 -11.088 1.00 93.75 85 GLN A CA 1
ATOM 629 C C . GLN A 1 85 ? 4.023 -2.630 -11.950 1.00 93.75 85 GLN A C 1
ATOM 631 O O . GLN A 1 85 ? 2.940 -2.516 -12.522 1.00 93.75 85 GLN A O 1
ATOM 636 N N . ALA A 1 86 ? 4.998 -1.721 -12.065 1.00 94.94 86 ALA A N 1
ATOM 637 C CA . ALA A 1 86 ? 4.896 -0.563 -12.948 1.00 94.94 86 ALA A CA 1
ATOM 638 C C . ALA A 1 86 ? 4.818 -0.984 -14.424 1.00 94.94 86 ALA A C 1
ATOM 640 O O . ALA A 1 86 ? 3.984 -0.453 -15.151 1.00 94.94 86 ALA A O 1
ATOM 641 N N . ASP A 1 87 ? 5.608 -1.978 -14.842 1.00 96.00 87 ASP A N 1
ATOM 642 C CA . ASP A 1 87 ? 5.575 -2.521 -16.204 1.00 96.00 87 ASP A CA 1
ATOM 643 C C . ASP A 1 87 ? 4.197 -3.074 -16.566 1.00 96.00 87 ASP A C 1
ATOM 645 O O . ASP A 1 87 ? 3.677 -2.774 -17.639 1.00 96.00 87 ASP A O 1
ATOM 649 N N . ARG A 1 88 ? 3.567 -3.822 -15.652 1.00 94.19 88 ARG A N 1
ATOM 650 C CA . ARG A 1 88 ? 2.209 -4.352 -15.851 1.00 94.19 88 ARG A CA 1
ATOM 651 C C . ARG A 1 88 ? 1.160 -3.255 -15.992 1.00 94.19 88 ARG A C 1
ATOM 653 O O . ARG A 1 88 ? 0.256 -3.387 -16.804 1.00 94.19 88 ARG A O 1
ATOM 660 N N . GLN A 1 89 ? 1.258 -2.190 -15.198 1.00 94.38 89 GLN A N 1
ATOM 661 C CA . GLN A 1 89 ? 0.271 -1.104 -15.210 1.00 94.38 89 GLN A CA 1
ATOM 662 C C . GLN A 1 89 ? 0.419 -0.168 -16.405 1.00 94.38 89 GLN A C 1
ATOM 664 O O . GLN A 1 89 ? -0.565 0.401 -16.863 1.00 94.38 89 GLN A O 1
ATOM 669 N N . LEU A 1 90 ? 1.646 -0.001 -16.891 1.00 95.19 90 LEU A N 1
ATOM 670 C CA . LEU A 1 90 ? 1.960 0.862 -18.025 1.00 95.19 90 LEU A CA 1
ATOM 671 C C . LEU A 1 90 ? 2.067 0.080 -19.343 1.00 95.19 90 LEU A C 1
ATOM 673 O O . LEU A 1 90 ? 2.425 0.669 -20.359 1.00 95.19 90 LEU A O 1
ATOM 677 N N . LEU A 1 91 ? 1.775 -1.229 -19.321 1.00 95.69 91 LEU A N 1
ATOM 678 C CA . LEU A 1 91 ? 1.879 -2.150 -20.459 1.00 95.69 91 LEU A CA 1
ATOM 679 C C . LEU A 1 91 ? 3.256 -2.087 -21.153 1.00 95.69 91 LEU A C 1
ATOM 681 O O . LEU A 1 91 ? 3.363 -2.153 -22.373 1.00 95.69 91 LEU A O 1
ATOM 685 N N . LEU A 1 92 ? 4.331 -1.962 -20.366 1.00 94.81 92 LEU A N 1
ATOM 686 C CA . LEU A 1 92 ? 5.709 -1.799 -20.856 1.00 94.81 92 LEU A CA 1
ATOM 687 C C . LEU A 1 92 ? 6.429 -3.132 -21.131 1.00 94.81 92 LEU A C 1
ATOM 689 O O . LEU A 1 92 ? 7.639 -3.128 -21.333 1.00 94.81 92 LEU A O 1
ATOM 693 N N . CYS A 1 93 ? 5.721 -4.267 -21.136 1.00 94.38 93 CYS A N 1
ATOM 694 C CA . CYS A 1 93 ? 6.276 -5.594 -21.449 1.00 94.38 93 CYS A CA 1
ATOM 695 C C . CYS A 1 93 ? 7.580 -5.931 -20.683 1.00 94.38 93 CYS A C 1
ATOM 697 O O . CYS A 1 93 ? 8.562 -6.355 -21.285 1.00 94.38 93 CYS A O 1
ATOM 699 N N . ASP A 1 94 ? 7.605 -5.717 -19.361 1.00 95.81 94 ASP A N 1
ATOM 700 C CA . ASP A 1 9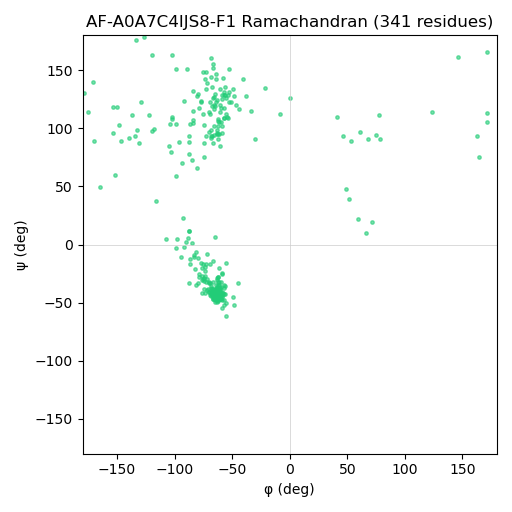4 ? 8.767 -5.955 -18.480 1.00 95.81 94 ASP A CA 1
ATOM 701 C C . ASP A 1 94 ? 10.043 -5.147 -18.834 1.00 95.81 94 ASP A C 1
ATOM 703 O O . ASP A 1 94 ? 11.164 -5.513 -18.447 1.00 95.81 94 ASP A O 1
ATOM 707 N N . LEU A 1 95 ? 9.902 -4.027 -19.558 1.00 97.12 95 LEU A N 1
ATOM 708 C CA . LEU A 1 95 ? 11.015 -3.155 -19.948 1.00 97.12 95 LEU A CA 1
ATOM 709 C C . LEU A 1 95 ? 11.767 -2.599 -18.734 1.00 97.12 95 LEU A C 1
ATOM 711 O O . LEU A 1 95 ? 12.999 -2.636 -18.718 1.00 97.12 95 LEU A O 1
ATOM 715 N N . LEU A 1 96 ? 11.068 -2.089 -17.715 1.00 97.06 96 LEU A N 1
ATOM 716 C CA . LEU A 1 96 ? 11.703 -1.483 -16.540 1.00 97.06 96 LEU A CA 1
ATOM 717 C C . LEU A 1 96 ? 12.367 -2.539 -15.655 1.00 97.06 96 LEU A C 1
ATOM 719 O O . LEU A 1 96 ? 13.463 -2.303 -15.137 1.00 97.06 96 LEU A O 1
ATOM 723 N N . GLY A 1 97 ? 11.738 -3.705 -15.497 1.00 96.19 97 GLY A N 1
ATOM 724 C CA . GLY A 1 97 ? 12.306 -4.854 -14.796 1.00 96.19 97 GLY A CA 1
ATOM 725 C C . GLY A 1 97 ? 13.597 -5.336 -15.455 1.00 96.19 97 GLY A C 1
ATOM 726 O O . GLY A 1 97 ? 14.617 -5.501 -14.776 1.00 96.19 97 GLY A O 1
ATOM 727 N N . THR A 1 98 ? 13.583 -5.477 -16.783 1.00 96.69 98 THR A N 1
ATOM 728 C CA . THR A 1 98 ? 14.756 -5.887 -17.569 1.00 96.69 98 THR A CA 1
ATOM 729 C C . THR A 1 98 ? 15.848 -4.824 -17.525 1.00 96.69 98 THR A C 1
ATOM 731 O O . THR A 1 98 ? 17.001 -5.140 -17.235 1.00 96.69 98 THR A O 1
ATOM 734 N N . ALA A 1 99 ? 15.500 -3.551 -17.725 1.00 96.44 99 ALA A N 1
ATOM 735 C CA . ALA A 1 99 ? 16.444 -2.442 -17.638 1.00 96.44 99 ALA A CA 1
ATOM 736 C C . ALA A 1 99 ? 17.110 -2.367 -16.254 1.00 96.44 99 ALA A C 1
ATOM 738 O O . ALA A 1 99 ? 18.327 -2.225 -16.163 1.00 96.44 99 ALA A O 1
ATOM 739 N N . TRP A 1 100 ? 16.348 -2.543 -15.171 1.00 96.81 100 TRP A N 1
ATOM 740 C CA . TRP A 1 100 ? 16.889 -2.579 -13.808 1.00 96.81 100 TRP A CA 1
ATOM 741 C C . TRP A 1 100 ? 17.820 -3.773 -13.553 1.00 96.81 100 TRP A C 1
ATOM 743 O O . TRP A 1 100 ? 18.823 -3.651 -12.842 1.00 96.81 100 TRP A O 1
ATOM 753 N N . ALA A 1 101 ? 17.492 -4.946 -14.099 1.00 96.06 101 ALA A N 1
ATOM 754 C CA . ALA A 1 101 ? 18.348 -6.123 -13.995 1.00 96.06 101 ALA A CA 1
ATOM 755 C C . ALA A 1 101 ? 19.665 -5.917 -14.764 1.00 96.06 101 ALA A C 1
ATOM 757 O O . ALA A 1 101 ? 20.741 -6.163 -14.214 1.00 96.06 101 ALA A O 1
ATOM 758 N N . LEU A 1 102 ? 19.584 -5.390 -15.991 1.00 95.81 102 LEU A N 1
ATOM 759 C CA . LEU A 1 102 ? 20.738 -5.087 -16.840 1.00 95.81 102 LEU A CA 1
ATOM 760 C C . LEU A 1 102 ? 21.619 -3.980 -16.253 1.00 95.81 102 LEU A C 1
ATOM 762 O O . LEU A 1 102 ? 22.841 -4.092 -16.300 1.00 95.81 102 LEU A O 1
ATOM 766 N N . SER A 1 103 ? 21.036 -2.951 -15.630 1.00 94.94 103 SER A N 1
ATOM 767 C CA . SER A 1 103 ? 21.802 -1.860 -15.010 1.00 94.94 103 SER A CA 1
ATOM 768 C C . SER A 1 103 ? 22.636 -2.311 -13.803 1.00 94.94 103 SER A C 1
ATOM 770 O O . SER A 1 103 ? 23.481 -1.560 -13.326 1.00 94.94 103 SER A O 1
ATOM 772 N N . ARG A 1 104 ? 22.382 -3.511 -13.265 1.00 95.00 104 ARG A N 1
ATOM 773 C CA . ARG A 1 104 ? 23.160 -4.113 -12.169 1.00 95.00 104 ARG A CA 1
ATOM 774 C C . ARG A 1 104 ? 24.260 -5.055 -12.652 1.00 95.00 104 ARG A C 1
ATOM 776 O O . ARG A 1 104 ? 25.075 -5.478 -11.834 1.00 95.00 104 ARG A O 1
ATOM 783 N N . GLN A 1 105 ? 24.283 -5.406 -13.936 1.00 94.81 105 GLN A N 1
ATOM 784 C CA . GLN A 1 105 ? 25.305 -6.291 -14.482 1.00 94.81 105 GLN A CA 1
ATOM 785 C C . GLN A 1 105 ? 26.609 -5.513 -14.740 1.00 94.81 105 GLN A C 1
ATOM 787 O O . GLN A 1 105 ? 26.577 -4.494 -15.430 1.00 94.81 105 GLN A O 1
ATOM 792 N N . PRO A 1 106 ? 27.775 -5.994 -14.264 1.00 90.06 106 PRO A N 1
ATOM 793 C CA . PRO A 1 106 ? 29.060 -5.308 -14.454 1.00 90.06 106 PRO A CA 1
ATOM 794 C C . PRO A 1 106 ? 29.477 -5.157 -15.925 1.00 90.06 106 PRO A C 1
ATOM 796 O O . PRO A 1 106 ? 30.195 -4.229 -16.278 1.00 90.06 106 PRO A O 1
ATOM 799 N N . GLN A 1 107 ? 29.024 -6.072 -16.789 1.00 86.50 107 GLN A N 1
ATOM 800 C CA . GLN A 1 107 ? 29.406 -6.152 -18.205 1.00 86.50 107 GLN A CA 1
ATOM 801 C C . GLN A 1 107 ? 28.516 -5.315 -19.139 1.00 86.50 107 GLN A C 1
ATOM 803 O O . GLN A 1 107 ? 28.680 -5.365 -20.357 1.00 86.50 107 GLN A O 1
ATOM 808 N N . HIS A 1 108 ? 27.590 -4.523 -18.588 1.00 83.88 108 HIS A N 1
ATOM 809 C CA . HIS A 1 108 ? 26.670 -3.688 -19.363 1.00 83.88 108 HIS A CA 1
ATOM 810 C C . HIS A 1 108 ? 27.329 -2.815 -20.455 1.00 83.88 108 HIS A C 1
ATOM 812 O O . HIS A 1 108 ? 26.822 -2.841 -21.579 1.00 83.88 108 HIS A O 1
ATOM 818 N N . PRO A 1 109 ? 28.453 -2.098 -20.219 1.00 81.38 109 PRO A N 1
ATOM 819 C CA . PRO A 1 109 ? 28.959 -1.139 -21.204 1.00 81.38 109 PRO A CA 1
ATOM 820 C C . PRO A 1 109 ? 29.513 -1.781 -22.484 1.00 81.38 109 PRO A C 1
ATOM 822 O O . PRO A 1 109 ? 29.664 -1.081 -23.481 1.00 81.38 109 PRO A O 1
ATOM 825 N N 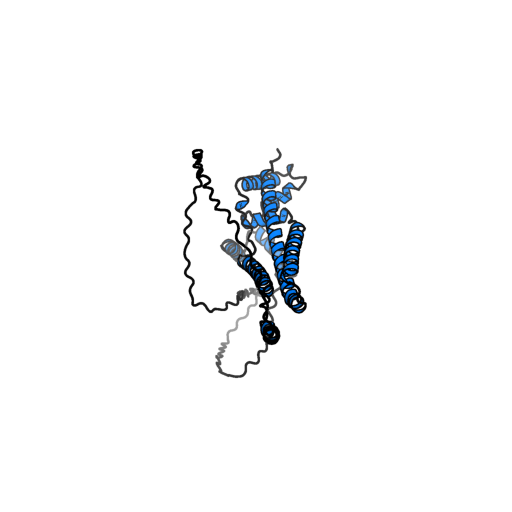. ALA A 1 110 ? 29.810 -3.085 -22.475 1.00 88.75 110 ALA A N 1
ATOM 826 C CA . ALA A 1 110 ? 30.336 -3.794 -23.641 1.00 88.75 110 ALA A CA 1
ATOM 827 C C . ALA A 1 110 ? 29.234 -4.319 -24.578 1.00 88.75 110 ALA A C 1
ATOM 829 O O . ALA A 1 110 ? 29.520 -4.650 -25.727 1.00 88.75 110 ALA A O 1
ATOM 830 N N . ASN A 1 111 ? 27.984 -4.407 -24.108 1.00 93.31 111 ASN A N 1
ATOM 831 C CA . ASN A 1 111 ? 26.900 -5.003 -24.879 1.00 93.31 111 ASN A CA 1
ATOM 832 C C . ASN A 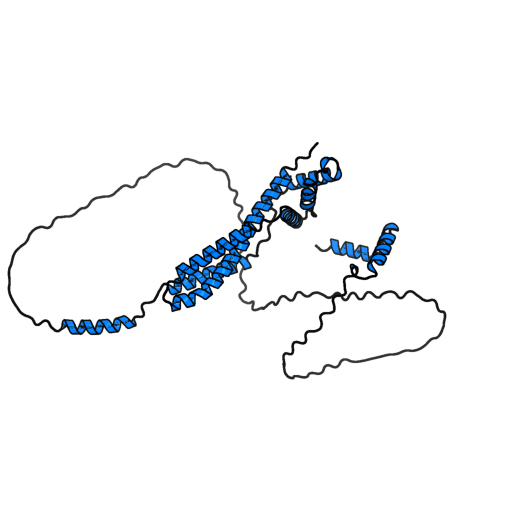1 111 ? 25.991 -3.917 -25.500 1.00 93.31 111 ASN A C 1
ATOM 834 O O . ASN A 1 111 ? 25.224 -3.274 -24.772 1.00 93.31 111 ASN A O 1
ATOM 838 N N . PRO A 1 112 ? 26.011 -3.730 -26.838 1.00 92.56 112 PRO A N 1
ATOM 839 C CA . PRO A 1 112 ? 25.208 -2.705 -27.507 1.00 92.56 112 PRO A CA 1
ATOM 840 C C . PRO A 1 112 ? 23.700 -2.936 -27.342 1.00 92.56 112 PRO A C 1
ATOM 842 O O . PRO A 1 112 ? 22.939 -1.974 -27.244 1.00 92.56 112 PRO A O 1
ATOM 845 N N . PHE A 1 113 ? 23.259 -4.193 -27.232 1.00 94.19 113 PHE A N 1
ATOM 846 C CA . PHE A 1 113 ? 21.859 -4.518 -26.964 1.00 94.19 113 PHE A CA 1
ATOM 847 C C . PHE A 1 113 ? 21.431 -4.018 -25.580 1.00 94.19 113 PHE A C 1
ATOM 849 O O . PHE A 1 113 ? 20.393 -3.371 -25.440 1.00 94.19 113 PHE A O 1
ATOM 856 N N . CYS A 1 114 ? 22.261 -4.232 -24.556 1.00 94.88 114 CYS A N 1
ATOM 857 C CA . CYS A 1 114 ? 21.965 -3.746 -23.212 1.00 94.88 114 CYS A CA 1
ATOM 858 C C . CYS A 1 114 ? 21.909 -2.212 -23.164 1.00 94.88 114 CYS A C 1
ATOM 860 O O . CYS A 1 114 ? 21.083 -1.647 -22.442 1.00 94.88 114 CYS A O 1
ATOM 862 N N . ALA A 1 115 ? 22.769 -1.529 -23.925 1.00 93.69 115 ALA A N 1
ATOM 863 C CA . ALA A 1 115 ? 22.731 -0.075 -24.054 1.00 93.69 115 ALA A CA 1
ATOM 864 C C . ALA A 1 115 ? 21.427 0.409 -24.716 1.00 93.69 115 ALA A C 1
ATOM 866 O O . ALA A 1 115 ? 20.819 1.359 -24.222 1.00 93.69 115 ALA A O 1
ATOM 867 N N . ALA A 1 116 ? 20.952 -0.275 -25.762 1.00 94.75 116 ALA A N 1
ATOM 868 C CA . ALA A 1 116 ? 19.694 0.050 -26.440 1.00 94.75 116 ALA A CA 1
ATOM 869 C C . ALA A 1 116 ? 18.462 -0.126 -25.532 1.00 94.75 116 ALA A C 1
ATOM 871 O O . ALA A 1 116 ? 17.581 0.740 -25.504 1.00 94.75 116 ALA A O 1
ATOM 872 N N . VAL A 1 117 ? 18.414 -1.207 -24.743 1.00 95.81 117 VAL A N 1
ATOM 873 C CA . VAL A 1 117 ? 17.330 -1.446 -23.772 1.00 95.81 117 VAL A CA 1
ATOM 874 C C . VAL A 1 117 ? 17.316 -0.362 -22.693 1.00 95.81 117 VAL A C 1
ATOM 876 O O . VAL A 1 117 ? 16.257 0.201 -22.411 1.00 95.81 117 VAL A O 1
ATOM 879 N N . LEU A 1 118 ? 18.479 -0.009 -22.129 1.00 95.94 118 LEU A N 1
ATOM 880 C CA . LEU A 1 118 ? 18.558 1.073 -21.141 1.00 95.94 118 LEU A CA 1
ATOM 881 C C . LEU A 1 118 ? 18.166 2.428 -21.730 1.00 95.94 118 LEU A C 1
ATOM 883 O O . LEU A 1 118 ? 17.423 3.161 -21.086 1.00 95.94 118 LEU A O 1
ATOM 887 N N . ALA A 1 119 ? 18.621 2.755 -22.941 1.00 95.31 119 ALA A N 1
ATOM 888 C CA . ALA A 1 119 ? 18.264 4.009 -23.600 1.00 95.31 119 ALA A CA 1
ATOM 889 C C . ALA A 1 119 ? 16.750 4.107 -23.848 1.00 95.31 119 ALA A C 1
ATOM 891 O O . ALA A 1 119 ? 16.149 5.157 -23.628 1.00 95.31 119 ALA A O 1
ATOM 892 N N . THR A 1 120 ? 16.118 2.995 -24.234 1.00 96.69 120 THR A N 1
ATOM 893 C CA . THR A 1 120 ? 14.667 2.928 -24.454 1.00 96.69 120 THR A CA 1
ATOM 894 C C . THR A 1 120 ? 13.900 3.075 -23.138 1.00 96.69 120 THR A C 1
ATOM 896 O O . THR A 1 120 ? 12.937 3.838 -23.069 1.00 96.69 120 THR A O 1
ATOM 899 N N . ALA A 1 121 ? 14.335 2.392 -22.074 1.00 96.94 121 ALA A N 1
ATOM 900 C CA . ALA A 1 121 ? 13.743 2.527 -20.743 1.00 96.94 121 ALA A CA 1
ATOM 901 C C . ALA A 1 121 ? 13.878 3.959 -20.200 1.00 96.94 121 ALA A C 1
ATOM 903 O O . ALA A 1 121 ? 12.911 4.514 -19.684 1.00 96.94 121 ALA A O 1
ATOM 904 N N . GLU A 1 122 ? 15.043 4.584 -20.374 1.00 96.19 122 GLU A N 1
ATOM 905 C CA . GLU A 1 122 ? 15.303 5.967 -19.965 1.00 96.19 122 GLU A CA 1
ATOM 906 C C . GLU A 1 122 ? 14.399 6.952 -20.722 1.00 96.19 122 GLU A C 1
ATOM 908 O O . GLU A 1 122 ? 13.747 7.792 -20.098 1.00 96.19 122 GLU A O 1
ATOM 913 N N . ALA A 1 123 ? 14.285 6.807 -22.048 1.00 96.38 123 ALA A N 1
ATOM 914 C CA . ALA A 1 123 ? 13.402 7.631 -22.872 1.00 96.38 123 ALA A CA 1
ATOM 915 C C . ALA A 1 123 ? 11.929 7.492 -22.452 1.00 96.38 123 ALA A C 1
ATOM 917 O O . ALA A 1 123 ? 11.212 8.489 -22.358 1.00 96.38 123 ALA A O 1
ATOM 918 N N . ARG A 1 124 ? 11.477 6.273 -22.126 1.00 96.56 124 ARG A N 1
ATOM 919 C CA . ARG A 1 124 ? 10.122 6.041 -21.600 1.00 96.56 124 ARG A CA 1
ATOM 920 C C . ARG A 1 124 ? 9.934 6.670 -20.220 1.00 96.56 124 ARG A C 1
ATOM 922 O O . ARG A 1 124 ? 8.950 7.376 -20.018 1.00 96.56 124 ARG A O 1
ATOM 929 N N . CYS A 1 125 ? 10.873 6.481 -19.292 1.00 96.38 125 CYS A N 1
ATOM 930 C CA . CYS A 1 125 ? 10.818 7.083 -17.955 1.00 96.38 125 CYS A CA 1
ATOM 931 C C . CYS A 1 125 ? 10.843 8.617 -17.974 1.00 96.38 125 CYS A C 1
ATOM 933 O O . CYS A 1 125 ? 10.312 9.228 -17.051 1.00 96.38 125 CYS A O 1
ATOM 935 N N . ALA A 1 126 ? 11.445 9.238 -18.991 1.00 96.19 126 ALA A N 1
ATOM 936 C CA . ALA A 1 126 ? 11.434 10.690 -19.148 1.00 96.19 126 ALA A CA 1
ATOM 937 C C . ALA A 1 126 ? 10.044 11.237 -19.523 1.00 96.19 126 ALA A C 1
ATOM 939 O O . ALA A 1 126 ? 9.694 12.344 -19.120 1.00 96.19 126 ALA A O 1
ATOM 940 N N . VAL A 1 127 ? 9.248 10.462 -20.267 1.00 96.81 127 VAL A N 1
ATOM 941 C CA . VAL A 1 127 ? 7.889 10.843 -20.694 1.00 96.81 127 VAL A CA 1
ATOM 942 C C . VAL A 1 127 ? 6.835 10.451 -19.652 1.00 96.81 127 VAL A C 1
ATOM 944 O O . VAL A 1 127 ? 5.833 11.142 -19.479 1.00 96.81 127 VAL A O 1
ATOM 947 N N . LEU A 1 128 ? 7.047 9.339 -18.947 1.00 96.31 128 LEU A N 1
ATOM 948 C CA . LEU A 1 128 ? 6.082 8.789 -17.999 1.00 96.31 128 LEU A CA 1
ATOM 949 C C . LEU A 1 128 ? 6.132 9.511 -16.649 1.00 96.31 128 LEU A C 1
ATOM 951 O O . LEU A 1 128 ? 7.168 9.591 -15.988 1.00 96.31 128 LEU A O 1
ATOM 955 N N . SER A 1 129 ? 4.971 9.967 -16.176 1.00 94.81 129 SER A N 1
ATOM 956 C CA . SER A 1 129 ? 4.853 10.530 -14.831 1.00 94.81 129 SER A CA 1
ATOM 957 C C . SER A 1 129 ? 4.660 9.409 -13.806 1.00 94.81 129 SER A C 1
ATOM 959 O O . SER A 1 129 ? 3.750 8.592 -13.964 1.00 94.81 129 SER A O 1
ATOM 961 N N . PRO A 1 130 ? 5.401 9.393 -12.679 1.00 94.50 130 PRO A N 1
ATOM 962 C CA . PRO A 1 130 ? 5.169 8.437 -11.592 1.00 94.50 130 PRO A CA 1
ATOM 963 C C . PRO A 1 130 ? 3.736 8.448 -11.033 1.00 94.50 130 PRO A C 1
ATOM 965 O O . PRO A 1 130 ? 3.366 7.555 -10.273 1.00 94.50 130 PRO A O 1
ATOM 968 N N . ALA A 1 131 ? 2.944 9.490 -11.320 1.00 92.38 131 ALA A N 1
ATOM 969 C CA . ALA A 1 131 ? 1.535 9.596 -10.935 1.00 92.38 131 ALA A CA 1
ATOM 970 C C . ALA A 1 131 ? 0.582 8.741 -11.781 1.00 92.38 131 ALA A C 1
ATOM 972 O O . ALA A 1 131 ? -0.499 8.430 -11.297 1.00 92.38 131 ALA A O 1
ATOM 973 N N . GLN A 1 132 ? 0.983 8.321 -12.985 1.00 92.19 132 GLN A N 1
ATOM 974 C CA . GLN A 1 132 ? 0.170 7.452 -13.848 1.00 92.19 132 GLN A CA 1
ATOM 975 C C . GLN A 1 132 ? 0.116 6.001 -13.352 1.00 92.19 132 GLN A C 1
ATOM 977 O O . GLN A 1 132 ? -0.785 5.253 -13.713 1.00 92.19 132 GLN A O 1
ATOM 982 N N . VAL A 1 133 ? 1.061 5.604 -12.497 1.00 92.06 133 VAL A N 1
ATOM 983 C CA . VAL A 1 133 ? 1.087 4.283 -11.860 1.00 92.06 133 VAL A CA 1
ATOM 984 C C . VAL A 1 133 ? 0.013 4.255 -10.771 1.00 92.06 133 VAL A C 1
ATOM 986 O O . VAL A 1 133 ? 0.260 4.598 -9.608 1.00 92.06 133 VAL A O 1
ATOM 989 N N . VAL A 1 134 ? -1.213 3.899 -11.168 1.00 86.44 134 VAL A N 1
ATOM 990 C CA . VAL A 1 134 ? -2.348 3.728 -10.258 1.00 86.44 134 VAL A CA 1
ATOM 991 C C . VAL A 1 134 ? -2.122 2.452 -9.466 1.00 86.44 134 VAL A C 1
ATOM 993 O O . VAL A 1 134 ? -2.486 1.356 -9.883 1.00 86.44 134 VAL A O 1
ATOM 996 N N . LEU A 1 135 ? -1.515 2.578 -8.291 1.00 80.19 135 LEU A N 1
ATOM 997 C CA . LEU A 1 135 ? -1.413 1.475 -7.343 1.00 80.19 135 LEU A CA 1
ATOM 998 C C . LEU A 1 135 ? -2.836 1.100 -6.905 1.00 80.19 135 LEU A C 1
ATOM 1000 O O . LEU A 1 135 ? -3.405 1.747 -6.024 1.00 80.19 135 LEU A O 1
ATOM 1004 N N . SER A 1 136 ? -3.419 0.095 -7.568 1.00 66.69 136 SER A N 1
ATOM 1005 C CA . SER A 1 136 ? -4.763 -0.418 -7.312 1.00 66.69 136 SER A CA 1
ATOM 1006 C C . SER A 1 136 ? -4.827 -0.901 -5.864 1.00 66.69 136 SER A C 1
ATOM 1008 O O . SER A 1 136 ? -4.358 -1.988 -5.522 1.00 66.69 136 SER A O 1
ATOM 1010 N N . ARG A 1 137 ? -5.324 -0.009 -5.007 1.00 67.94 137 ARG A N 1
ATOM 1011 C CA . ARG A 1 137 ? -5.433 -0.151 -3.556 1.00 67.94 137 ARG A CA 1
ATOM 1012 C C . ARG A 1 137 ? -6.467 -1.211 -3.205 1.00 67.94 137 ARG A C 1
ATOM 1014 O O . ARG A 1 137 ? -7.365 -1.498 -3.996 1.00 67.94 137 ARG A O 1
ATOM 1021 N N . LEU A 1 138 ? -6.385 -1.720 -1.970 1.00 71.12 138 LEU A N 1
ATOM 1022 C CA . LEU A 1 138 ? -7.537 -2.285 -1.258 1.00 71.12 138 LEU A CA 1
ATOM 1023 C C . LEU A 1 138 ? -8.793 -1.496 -1.664 1.00 71.12 138 LEU A C 1
ATOM 1025 O O . LEU A 1 138 ? -8.843 -0.288 -1.432 1.00 71.12 138 LEU A O 1
ATOM 1029 N N . GLY A 1 139 ? -9.745 -2.152 -2.336 1.00 82.88 139 GLY A N 1
ATOM 1030 C CA . GLY A 1 139 ? -10.920 -1.466 -2.873 1.00 82.88 139 GLY A CA 1
ATOM 1031 C C . GLY A 1 139 ? -11.618 -0.657 -1.782 1.00 82.88 139 GLY A C 1
ATOM 1032 O O . GLY A 1 139 ? -11.552 -1.036 -0.610 1.00 82.88 139 GLY A O 1
ATOM 1033 N N . ALA A 1 140 ? -12.289 0.438 -2.151 1.00 85.56 140 ALA A N 1
ATOM 1034 C CA . ALA A 1 140 ? -12.960 1.346 -1.210 1.00 85.56 140 ALA A CA 1
ATOM 1035 C C . ALA A 1 140 ? -13.787 0.603 -0.137 1.00 85.56 140 ALA A C 1
ATOM 1037 O O . ALA A 1 140 ? -13.785 0.987 1.029 1.00 85.56 140 ALA A O 1
ATOM 1038 N N . ARG A 1 141 ? -14.374 -0.545 -0.510 1.00 88.19 141 ARG A N 1
ATOM 1039 C CA . ARG A 1 141 ? -15.114 -1.467 0.370 1.00 88.19 141 ARG A CA 1
ATOM 1040 C C . ARG A 1 141 ? -14.318 -1.997 1.572 1.00 88.19 141 ARG A C 1
ATOM 1042 O O . ARG A 1 141 ? -14.876 -2.186 2.646 1.00 88.19 141 ARG A O 1
ATOM 1049 N N . ARG A 1 142 ? -13.020 -2.277 1.420 1.00 88.88 142 ARG A N 1
ATOM 1050 C CA . ARG A 1 142 ? -12.185 -2.760 2.536 1.00 88.88 142 ARG A CA 1
ATOM 1051 C C . ARG A 1 142 ? -11.849 -1.629 3.504 1.00 88.88 142 ARG A C 1
ATOM 1053 O O . ARG A 1 142 ? -11.865 -1.846 4.709 1.00 88.88 142 ARG A O 1
ATOM 1060 N N . TRP A 1 143 ? -11.602 -0.425 2.988 1.00 91.38 143 TRP A N 1
ATOM 1061 C CA . TRP A 1 143 ? -11.369 0.756 3.824 1.00 91.38 143 TRP A CA 1
ATOM 1062 C C . TRP A 1 143 ? -12.616 1.142 4.622 1.00 91.38 143 TRP A C 1
ATOM 1064 O O . TRP A 1 143 ? -12.498 1.435 5.811 1.00 91.38 143 TRP A O 1
ATOM 1074 N N . SER A 1 144 ? -13.805 1.069 4.013 1.00 93.00 144 SER A N 1
ATOM 1075 C CA . SER A 1 144 ? -15.057 1.369 4.716 1.00 93.00 144 SER A CA 1
ATOM 1076 C C . SER A 1 144 ? -15.338 0.382 5.851 1.00 93.00 144 SER A C 1
ATOM 1078 O O . SER A 1 144 ? -15.751 0.808 6.923 1.00 93.00 144 SER A O 1
ATOM 1080 N N . GLY A 1 145 ? -15.055 -0.914 5.664 1.00 94.38 145 GLY A N 1
ATOM 1081 C CA . GLY A 1 145 ? -15.235 -1.920 6.720 1.00 94.38 145 GLY A CA 1
ATOM 1082 C C . GLY A 1 145 ? -14.365 -1.665 7.957 1.00 94.38 145 GLY A C 1
ATOM 1083 O O . GLY A 1 145 ? -14.846 -1.765 9.082 1.00 94.38 145 GLY A O 1
ATOM 1084 N N . ILE A 1 146 ? -13.102 -1.273 7.759 1.00 93.69 146 ILE A N 1
ATOM 1085 C CA . ILE A 1 146 ? -12.178 -0.967 8.865 1.00 93.69 146 ILE A CA 1
ATOM 1086 C C . ILE A 1 146 ? -12.607 0.314 9.589 1.00 93.69 146 ILE A C 1
ATOM 1088 O O . ILE A 1 146 ? -12.633 0.344 10.819 1.00 93.69 146 ILE A O 1
ATOM 1092 N N . GLY A 1 147 ? -12.995 1.350 8.836 1.00 94.31 147 GLY A N 1
ATOM 1093 C CA . GLY A 1 147 ? -13.528 2.587 9.410 1.00 94.31 147 GLY A CA 1
ATOM 1094 C C . GLY A 1 147 ? -14.800 2.351 10.228 1.00 94.31 147 GLY A C 1
ATOM 1095 O O . GLY A 1 147 ? -14.921 2.873 11.333 1.00 94.31 147 GLY A O 1
ATOM 1096 N N . LEU A 1 148 ? -15.705 1.505 9.730 1.00 96.56 148 LEU A N 1
ATOM 1097 C CA . LEU A 1 148 ? -16.945 1.150 10.420 1.00 96.56 148 LEU A CA 1
ATOM 1098 C C . LEU A 1 148 ? -16.686 0.358 11.710 1.00 96.56 148 LEU A C 1
ATOM 1100 O O . LEU A 1 148 ? -17.307 0.649 12.726 1.00 96.56 148 LEU A O 1
ATOM 1104 N N . LEU A 1 149 ? -15.736 -0.584 11.707 1.00 95.56 149 LEU A N 1
ATOM 1105 C CA . LEU A 1 149 ? -15.324 -1.292 12.926 1.00 95.56 149 LEU A CA 1
ATOM 1106 C C . LEU A 1 149 ? -14.740 -0.341 13.976 1.00 95.56 149 LEU A C 1
ATOM 1108 O O . LEU A 1 149 ? -15.081 -0.448 15.151 1.00 95.56 149 LEU A O 1
ATOM 1112 N N . ALA A 1 150 ? -13.879 0.593 13.566 1.00 94.12 150 ALA A N 1
ATOM 1113 C CA . ALA A 1 150 ? -13.312 1.585 14.478 1.00 94.12 150 ALA A CA 1
ATOM 1114 C C . ALA A 1 150 ? -14.393 2.513 15.057 1.00 94.12 150 ALA A C 1
ATOM 1116 O O . ALA A 1 150 ? -14.408 2.761 16.263 1.00 94.12 150 ALA A O 1
ATOM 1117 N N . ALA A 1 151 ? -15.326 2.975 14.218 1.00 96.62 151 ALA A N 1
ATOM 1118 C CA . ALA A 1 151 ? -16.468 3.772 14.656 1.00 96.62 151 ALA A CA 1
ATOM 1119 C C . ALA A 1 151 ? -17.345 3.000 15.653 1.00 96.62 151 ALA A C 1
ATOM 1121 O O . ALA A 1 151 ? -17.677 3.542 16.701 1.00 96.62 151 ALA A O 1
ATOM 1122 N N . LEU A 1 152 ? -17.640 1.724 15.381 1.00 96.31 152 LEU A N 1
ATOM 1123 C CA . LEU A 1 152 ? -18.418 0.865 16.274 1.00 96.31 152 LEU A CA 1
ATOM 1124 C C . LEU A 1 152 ? -17.764 0.737 17.656 1.00 96.31 152 LEU A C 1
ATOM 1126 O O . LEU A 1 152 ? -18.442 0.926 18.662 1.00 96.31 152 LEU A O 1
ATOM 1130 N N . VAL A 1 153 ? -16.455 0.464 17.719 1.00 95.12 153 VAL A N 1
ATOM 1131 C CA . VAL A 1 153 ? -15.719 0.369 18.995 1.00 95.12 153 VAL A CA 1
ATOM 1132 C C . VAL A 1 153 ? -15.829 1.678 19.778 1.00 95.12 153 VAL A C 1
ATOM 1134 O O . VAL A 1 153 ? -16.115 1.657 20.973 1.00 95.12 153 VAL A O 1
ATOM 1137 N N . LEU A 1 154 ? -15.645 2.823 19.116 1.00 94.31 154 LEU A N 1
ATOM 1138 C CA . LEU A 1 154 ? -15.746 4.133 19.763 1.00 94.31 154 LEU A CA 1
ATOM 1139 C C . LEU A 1 154 ? -17.169 4.432 20.247 1.00 94.31 154 LEU A C 1
ATOM 1141 O O . LEU A 1 154 ? -17.334 4.896 21.372 1.00 94.31 154 LEU A O 1
ATOM 1145 N N . SER A 1 155 ? -18.190 4.137 19.440 1.00 95.38 155 SER A N 1
ATOM 1146 C CA . SER A 1 155 ? -19.596 4.324 19.814 1.00 95.38 155 SER A CA 1
ATOM 1147 C C . SER A 1 155 ? -19.982 3.469 21.019 1.00 95.38 155 SER A C 1
ATOM 1149 O O . SER A 1 155 ? -20.581 3.983 21.962 1.00 95.38 155 SER A O 1
ATOM 1151 N N . VAL A 1 156 ? -19.593 2.191 21.025 1.00 93.56 156 VAL A N 1
ATOM 1152 C CA . VAL A 1 156 ? -19.844 1.277 22.149 1.00 93.56 156 VAL A CA 1
ATOM 1153 C C . VAL A 1 156 ? -19.113 1.762 23.405 1.00 93.56 156 VAL A C 1
ATOM 1155 O O . VAL A 1 156 ? -19.724 1.873 24.466 1.00 93.56 156 VAL A O 1
ATOM 1158 N N . GLY A 1 157 ? -17.837 2.139 23.290 1.00 92.38 157 GLY A N 1
ATOM 1159 C CA . GLY A 1 157 ? -17.067 2.688 24.410 1.00 92.38 157 GLY A CA 1
ATOM 1160 C C . GLY A 1 157 ? -17.661 3.979 24.978 1.00 92.38 157 GLY A C 1
ATOM 1161 O O . GLY A 1 157 ? -17.685 4.159 26.194 1.00 92.38 157 GLY A O 1
ATOM 1162 N N . TRP A 1 158 ? -18.188 4.858 24.120 1.00 94.81 158 TRP A N 1
ATOM 1163 C CA . TRP A 1 158 ? -18.867 6.080 24.554 1.00 94.81 158 TRP A CA 1
ATOM 1164 C C . TRP A 1 158 ? -20.169 5.767 25.292 1.00 94.81 158 TRP A C 1
ATOM 1166 O O . TRP A 1 158 ? -20.423 6.337 26.351 1.00 94.81 158 TRP A O 1
ATOM 1176 N N . MET A 1 159 ? -20.972 4.835 24.777 1.00 93.56 159 MET A N 1
ATOM 1177 C CA . MET A 1 159 ? -22.243 4.445 25.391 1.00 93.56 159 MET A CA 1
ATOM 1178 C C . MET A 1 159 ? -22.059 3.895 26.817 1.00 93.56 159 MET A C 1
ATOM 1180 O O . MET A 1 159 ? -22.894 4.147 27.682 1.00 93.56 159 MET A O 1
ATOM 1184 N N . TYR A 1 160 ? -20.936 3.225 27.101 1.00 92.19 160 TYR A N 1
ATOM 1185 C CA . TYR A 1 160 ? -20.614 2.740 28.449 1.00 92.19 160 TYR A CA 1
ATOM 1186 C C . TYR A 1 160 ? -20.142 3.826 29.430 1.00 92.19 160 TYR A C 1
ATOM 1188 O O . TYR A 1 160 ? -20.174 3.601 30.638 1.00 92.19 160 TYR A O 1
ATOM 1196 N N . ARG A 1 161 ? -19.740 5.012 28.955 1.00 88.62 161 ARG A N 1
ATOM 1197 C CA . ARG A 1 161 ? -19.272 6.112 29.821 1.00 88.62 161 ARG A CA 1
ATOM 1198 C C . ARG A 1 161 ? -20.379 6.909 30.494 1.00 88.62 161 ARG A C 1
ATOM 1200 O O . ARG A 1 161 ? -20.083 7.707 31.379 1.00 88.62 161 ARG A O 1
ATOM 1207 N N . THR A 1 162 ? -21.631 6.724 30.094 1.00 84.44 162 THR A N 1
ATOM 1208 C CA . THR A 1 162 ? -22.778 7.361 30.742 1.00 84.44 162 THR A CA 1
ATOM 1209 C C . THR A 1 162 ? -23.488 6.340 31.623 1.00 84.44 162 THR A C 1
ATOM 1211 O O . THR A 1 162 ? -24.510 5.794 31.193 1.00 84.44 162 THR A O 1
ATOM 1214 N N . PRO A 1 163 ? -22.990 6.046 32.845 1.00 74.62 163 PRO A N 1
ATOM 1215 C CA . PRO A 1 163 ? -23.814 5.362 33.821 1.00 74.62 163 PRO A CA 1
ATOM 1216 C C . PRO A 1 163 ? -24.979 6.306 34.099 1.00 74.62 163 PRO A C 1
ATOM 1218 O O . PRO A 1 163 ? -24.821 7.329 34.760 1.00 74.62 163 PRO A O 1
ATOM 1221 N N . SER A 1 164 ? -26.141 6.015 33.514 1.00 76.62 164 SER A N 1
ATOM 1222 C CA . SER A 1 164 ? -27.365 6.693 33.917 1.00 76.62 164 SER A CA 1
ATOM 1223 C C . SER A 1 164 ? -27.521 6.351 35.391 1.00 76.62 164 SER A C 1
ATOM 1225 O O . SER A 1 164 ? -27.636 5.159 35.684 1.00 76.62 164 SER A O 1
ATOM 1227 N N . PRO A 1 165 ? -27.420 7.320 36.321 1.00 71.50 165 PRO A N 1
ATOM 1228 C CA . PRO A 1 165 ? -27.560 7.020 37.732 1.00 71.50 165 PRO A CA 1
ATOM 1229 C C . PRO A 1 165 ? -28.928 6.376 37.891 1.00 71.50 165 PRO A C 1
ATOM 1231 O O . PRO A 1 165 ? -29.953 7.027 37.685 1.00 71.50 165 PRO A O 1
ATOM 1234 N N . THR A 1 166 ? -28.944 5.070 38.154 1.00 73.88 166 THR A N 1
ATOM 1235 C CA . THR A 1 166 ? -30.184 4.331 38.322 1.00 73.88 166 THR A CA 1
ATOM 1236 C C . THR A 1 166 ? -30.862 4.961 39.526 1.00 73.88 166 THR A C 1
ATOM 1238 O O . THR A 1 166 ? -30.401 4.837 40.661 1.00 73.88 166 THR A O 1
ATOM 1241 N N . SER A 1 167 ? -31.931 5.707 39.276 1.00 67.06 167 SER A N 1
ATOM 1242 C CA . SER A 1 167 ? -32.601 6.604 40.223 1.00 67.06 167 SER A CA 1
ATOM 1243 C C . SER A 1 167 ? -33.243 5.889 41.422 1.00 67.06 167 SER A C 1
ATOM 1245 O O . SER A 1 167 ? -33.861 6.532 42.268 1.00 67.06 167 SER A O 1
ATOM 1247 N N . ALA A 1 168 ? -33.025 4.581 41.575 1.00 62.25 168 ALA A N 1
ATOM 1248 C CA . ALA A 1 168 ? -33.398 3.804 42.750 1.00 62.25 168 ALA A CA 1
ATOM 1249 C C . ALA A 1 168 ? -32.743 4.318 44.051 1.00 62.25 168 ALA A C 1
ATOM 1251 O O . ALA A 1 168 ? -33.317 4.151 45.124 1.00 62.25 168 ALA A O 1
ATOM 1252 N N . GLN A 1 169 ? -31.594 5.005 43.983 1.00 61.16 169 GLN A N 1
ATOM 1253 C CA . GLN A 1 169 ? -30.947 5.571 45.177 1.00 61.16 169 GLN A CA 1
ATOM 1254 C C . GLN A 1 169 ? -31.610 6.869 45.685 1.00 61.16 169 GLN A C 1
ATOM 1256 O O . GLN A 1 169 ? -31.414 7.245 46.840 1.00 61.16 169 GLN A O 1
ATOM 1261 N N . ALA A 1 170 ? -32.445 7.529 44.871 1.00 58.31 170 ALA A N 1
ATOM 1262 C CA . ALA A 1 170 ? -33.124 8.765 45.268 1.00 58.31 170 ALA A CA 1
ATOM 1263 C C . ALA A 1 170 ? -34.280 8.522 46.260 1.00 58.31 170 ALA A C 1
ATOM 1265 O O . ALA A 1 170 ? -34.541 9.364 47.117 1.00 58.31 170 ALA A O 1
ATOM 1266 N N . PHE A 1 171 ? -34.935 7.355 46.214 1.00 60.00 171 PHE A N 1
ATOM 1267 C CA . PHE A 1 171 ? -36.065 7.066 47.108 1.00 60.00 171 PHE A CA 1
ATOM 1268 C C . PHE A 1 171 ? -35.649 6.674 48.533 1.00 60.00 171 PHE A C 1
ATOM 1270 O O . PHE A 1 171 ? -36.402 6.929 49.471 1.00 60.00 171 PHE A O 1
ATOM 1277 N N . ALA A 1 172 ? -34.444 6.127 48.730 1.00 60.59 172 ALA A N 1
ATOM 1278 C CA . ALA A 1 172 ?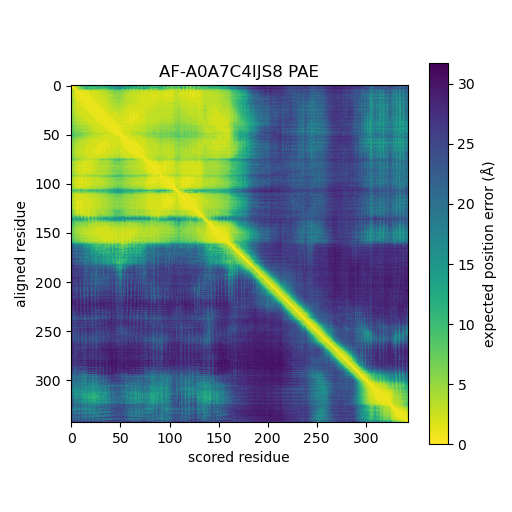 -33.961 5.774 50.068 1.00 60.59 172 ALA A CA 1
ATOM 1279 C C . ALA A 1 172 ? -33.515 7.004 50.887 1.00 60.59 172 ALA A C 1
ATOM 1281 O O . ALA A 1 172 ? -33.640 7.008 52.110 1.00 60.59 172 ALA A O 1
ATOM 1282 N N . GLY A 1 173 ? -33.033 8.066 50.227 1.00 58.66 173 GLY A N 1
ATOM 1283 C CA . GLY A 1 173 ? -32.569 9.289 50.895 1.00 58.66 173 GLY A CA 1
ATOM 1284 C C . GLY A 1 173 ? -33.687 10.257 51.296 1.00 58.66 173 GLY A C 1
ATOM 1285 O O . GLY A 1 173 ? -33.602 10.887 52.350 1.00 58.66 173 GLY A O 1
ATOM 1286 N N . SER A 1 174 ? -34.763 10.358 50.506 1.00 57.88 174 SER A N 1
ATOM 1287 C CA . SER A 1 174 ? -35.840 11.323 50.781 1.00 57.88 174 SER A CA 1
ATOM 1288 C C . SER A 1 174 ? -36.746 10.946 51.956 1.00 57.88 174 SER A C 1
ATOM 1290 O O . SER A 1 174 ? -37.321 11.845 52.562 1.00 57.88 174 SER A O 1
ATOM 1292 N N . ALA A 1 175 ? -36.836 9.669 52.345 1.00 58.50 175 ALA A N 1
ATOM 1293 C CA . ALA A 1 175 ? -37.616 9.276 53.523 1.00 58.50 175 ALA A CA 1
ATOM 1294 C C . ALA A 1 175 ? -36.950 9.698 54.852 1.00 58.50 175 ALA A C 1
ATOM 1296 O O . ALA A 1 175 ? -37.643 10.008 55.820 1.00 58.50 175 ALA A O 1
ATOM 1297 N N . ALA A 1 176 ? -35.614 9.779 54.901 1.00 58.59 176 ALA A N 1
ATOM 1298 C CA . ALA A 1 176 ? -34.887 10.146 56.120 1.00 58.59 176 ALA A CA 1
ATOM 1299 C C . ALA A 1 176 ? -34.895 11.663 56.396 1.00 58.59 176 ALA A C 1
ATOM 1301 O O . ALA A 1 176 ? -34.856 12.087 57.550 1.00 58.59 176 ALA A O 1
ATOM 1302 N N . THR A 1 177 ? -34.992 12.508 55.362 1.00 57.41 177 THR A N 1
ATOM 1303 C CA . THR A 1 177 ? -34.953 13.972 55.545 1.00 57.41 177 THR A CA 1
ATOM 1304 C C . THR A 1 177 ? -36.308 14.569 55.942 1.00 57.41 177 THR A C 1
ATOM 1306 O O . THR A 1 177 ? -36.348 15.649 56.533 1.00 57.41 177 THR A O 1
ATOM 1309 N N . THR A 1 178 ? -37.429 13.883 55.685 1.00 58.88 178 THR A N 1
ATOM 1310 C CA . THR A 1 178 ? -38.753 14.362 56.127 1.00 58.88 178 THR A CA 1
ATOM 1311 C C . THR A 1 178 ? -38.988 14.129 57.624 1.00 58.88 178 THR A C 1
ATOM 1313 O O . THR A 1 178 ? -39.676 14.929 58.254 1.00 58.88 178 THR A O 1
ATOM 1316 N N . ALA A 1 179 ? -38.350 13.120 58.230 1.00 57.41 179 ALA A N 1
ATOM 1317 C CA . ALA A 1 179 ? -38.478 12.846 59.665 1.00 57.41 179 ALA A CA 1
ATOM 1318 C C . ALA A 1 179 ? -37.719 13.853 60.556 1.00 57.41 179 ALA A C 1
ATOM 1320 O O . ALA A 1 179 ? -38.144 14.130 61.675 1.00 57.41 179 ALA A O 1
ATOM 1321 N N . GLN A 1 180 ? -36.637 14.473 60.065 1.00 59.22 180 GLN A N 1
ATOM 1322 C CA . GLN A 1 180 ? -35.829 15.396 60.878 1.00 59.22 180 GLN A CA 1
ATOM 1323 C C . GLN A 1 180 ? -36.384 16.835 60.933 1.00 59.22 180 GLN A C 1
ATOM 1325 O O . GLN A 1 180 ? -35.937 17.640 61.748 1.00 59.22 180 GLN A O 1
ATOM 1330 N N . ARG A 1 181 ? -37.383 17.187 60.108 1.00 55.22 181 ARG A N 1
ATOM 1331 C CA . ARG A 1 181 ? -37.937 18.557 60.060 1.00 55.22 181 ARG A CA 1
ATOM 1332 C C . ARG A 1 181 ? -39.115 18.806 61.015 1.00 55.22 181 ARG A C 1
ATOM 1334 O O . ARG A 1 181 ? -39.638 19.915 61.034 1.00 55.22 181 ARG A O 1
ATOM 1341 N N . GLN A 1 182 ? -39.520 17.825 61.824 1.00 58.97 182 GLN A N 1
ATOM 1342 C CA . GLN A 1 182 ? -40.644 17.973 62.766 1.00 58.97 182 GLN A CA 1
ATOM 1343 C C . GLN A 1 182 ? -40.252 18.067 64.253 1.00 58.97 182 GLN A C 1
ATOM 1345 O O . GLN A 1 182 ? -41.137 18.189 65.093 1.00 58.97 182 GLN A O 1
ATOM 1350 N N . ALA A 1 183 ? -38.960 18.101 64.604 1.00 56.62 183 ALA A N 1
ATOM 1351 C CA . ALA A 1 183 ? -38.514 18.093 66.005 1.00 56.62 183 ALA A CA 1
ATOM 1352 C C . ALA A 1 183 ? -37.762 19.361 66.463 1.00 56.62 183 ALA A C 1
ATOM 1354 O O . ALA A 1 183 ? -36.837 19.266 67.263 1.00 56.62 183 ALA A O 1
ATOM 1355 N N . HIS A 1 184 ? -38.161 20.556 66.011 1.00 50.38 184 HIS A N 1
ATOM 1356 C CA . HIS A 1 184 ? -37.784 21.790 66.714 1.00 50.38 184 HIS A CA 1
ATOM 1357 C C . HIS A 1 184 ? -39.026 22.531 67.224 1.00 50.38 184 HIS A C 1
ATOM 1359 O O . HIS A 1 184 ? -39.689 23.230 66.452 1.00 50.38 184 HIS A O 1
ATOM 1365 N N . PRO A 1 185 ? -39.364 22.386 68.521 1.00 57.41 185 PRO A N 1
ATOM 1366 C CA . PRO A 1 185 ? -40.382 23.207 69.143 1.00 57.41 185 PRO A CA 1
ATOM 1367 C C . PRO A 1 185 ? -39.890 24.653 69.218 1.00 57.41 185 PRO A C 1
ATOM 1369 O O . PRO A 1 185 ? -38.751 24.940 69.588 1.00 57.41 185 PRO A O 1
ATOM 1372 N N . ARG A 1 186 ? -40.795 25.563 68.856 1.00 53.75 186 ARG A N 1
ATOM 1373 C CA . ARG A 1 186 ? -40.728 26.993 69.148 1.00 53.75 186 ARG A CA 1
ATOM 1374 C C . ARG A 1 186 ? -40.299 27.209 70.599 1.00 53.75 186 ARG A C 1
ATOM 1376 O O . ARG A 1 186 ? -41.069 26.905 71.506 1.00 53.75 186 ARG A O 1
ATOM 1383 N N . LEU A 1 187 ? -39.150 27.839 70.803 1.00 55.56 187 LEU A N 1
ATOM 1384 C CA . LEU A 1 187 ? -38.922 28.643 71.995 1.00 55.56 187 LEU A CA 1
ATOM 1385 C C . LEU A 1 187 ? -38.576 30.066 71.569 1.00 55.56 187 LEU A C 1
ATOM 1387 O O . LEU A 1 187 ? -37.566 30.343 70.931 1.00 55.56 187 LEU A O 1
ATOM 1391 N N . LEU A 1 188 ? -39.530 30.934 71.892 1.00 62.47 188 LEU A N 1
ATOM 1392 C CA . LEU A 1 188 ? -39.428 32.379 71.979 1.00 62.47 188 LEU A CA 1
ATOM 1393 C C . LEU A 1 188 ? -38.209 32.802 72.809 1.00 62.47 188 LEU A C 1
ATOM 1395 O O . LEU A 1 188 ? -38.065 32.324 73.929 1.00 62.47 188 LEU A O 1
ATOM 1399 N N . ALA A 1 189 ? -37.427 33.763 72.311 1.00 50.03 189 ALA A N 1
ATOM 1400 C CA . ALA A 1 189 ? -36.837 34.864 73.090 1.00 50.03 189 ALA A CA 1
ATOM 1401 C C . ALA A 1 189 ? -36.094 35.816 72.132 1.00 50.03 189 ALA A C 1
ATOM 1403 O O . ALA A 1 189 ? -35.210 35.404 71.392 1.00 50.03 189 ALA A O 1
ATOM 1404 N N . ALA A 1 190 ? -36.588 37.049 72.003 1.00 53.53 190 ALA A N 1
ATOM 1405 C CA . ALA A 1 190 ? -35.925 38.263 72.498 1.00 53.53 190 ALA A CA 1
ATOM 1406 C C . ALA A 1 190 ? -34.714 38.700 71.635 1.00 53.53 190 ALA A C 1
ATOM 1408 O O . ALA A 1 190 ? -33.630 38.148 71.722 1.00 53.53 190 ALA A O 1
ATOM 1409 N N . ASN A 1 191 ? -34.903 39.597 70.664 1.00 57.16 191 ASN A N 1
ATOM 1410 C CA . ASN A 1 191 ? -34.895 41.054 70.860 1.00 57.16 191 ASN A CA 1
ATOM 1411 C C . ASN A 1 191 ? -33.499 41.599 71.223 1.00 57.16 191 ASN A C 1
ATOM 1413 O O . ASN A 1 191 ? -33.215 41.716 72.404 1.00 57.16 191 ASN A O 1
ATOM 1417 N N . VAL A 1 192 ? -32.686 41.994 70.229 1.00 54.34 192 VAL A N 1
ATOM 1418 C CA . VAL A 1 192 ? -31.750 43.135 70.333 1.00 54.34 192 VAL A CA 1
ATOM 1419 C C . VAL A 1 192 ? -31.561 43.775 68.951 1.00 54.34 192 VAL A C 1
ATOM 1421 O O . VAL A 1 192 ? -31.088 43.155 68.003 1.00 54.34 192 VAL A O 1
ATOM 1424 N N . SER A 1 193 ? -31.954 45.041 68.871 1.00 55.09 193 SER A N 1
ATOM 1425 C CA . SER A 1 193 ? -31.773 45.996 67.778 1.00 55.09 193 SER A CA 1
ATOM 1426 C C . SER A 1 193 ? -30.309 46.387 67.537 1.00 55.09 193 SER A C 1
ATOM 1428 O O . SER A 1 193 ? -29.575 46.500 68.516 1.00 55.09 193 SER A O 1
ATOM 1430 N N . ARG A 1 194 ? -29.962 46.757 66.285 1.00 45.31 194 ARG A N 1
ATOM 1431 C CA . ARG A 1 194 ? -29.107 47.902 65.829 1.00 45.31 194 ARG A CA 1
ATOM 1432 C C . ARG A 1 194 ? -28.286 47.574 64.555 1.00 45.31 194 ARG A C 1
ATOM 1434 O O . ARG A 1 194 ? -28.116 46.403 64.248 1.00 45.31 194 ARG A O 1
ATOM 1441 N N . PRO A 1 195 ? -27.777 48.577 63.807 1.00 57.78 195 PRO A N 1
ATOM 1442 C CA . PRO A 1 195 ? -28.541 49.424 62.898 1.00 57.78 195 PRO A CA 1
ATOM 1443 C C . PRO A 1 195 ? -27.918 49.425 61.482 1.00 57.78 195 PRO A C 1
ATOM 1445 O O . PRO A 1 195 ? -26.884 48.818 61.221 1.00 57.78 195 PRO A O 1
ATOM 1448 N N . ASP A 1 196 ? -28.584 50.147 60.589 1.00 54.75 196 ASP A N 1
ATOM 1449 C CA . ASP A 1 196 ? -28.077 50.752 59.356 1.00 54.75 196 ASP A CA 1
ATOM 1450 C C . ASP A 1 196 ? -26.553 50.988 59.299 1.00 54.75 196 ASP A C 1
ATOM 1452 O O . ASP A 1 196 ? -25.991 51.566 60.230 1.00 54.75 196 ASP A O 1
ATOM 1456 N N . LEU A 1 197 ? -25.920 50.634 58.168 1.00 54.41 197 LEU A N 1
ATOM 1457 C CA . LEU A 1 197 ? -25.032 51.525 57.402 1.00 54.41 197 LEU A CA 1
ATOM 1458 C C . LEU A 1 197 ? -24.469 50.854 56.130 1.00 54.41 197 LEU A C 1
ATOM 1460 O O . LEU A 1 197 ? -23.795 49.830 56.170 1.00 54.41 197 LEU A O 1
ATOM 1464 N N . ARG A 1 198 ? -24.621 51.602 55.030 1.00 43.88 198 ARG A N 1
ATOM 1465 C CA . ARG A 1 198 ? -23.717 51.713 53.867 1.00 43.88 198 ARG A CA 1
ATOM 1466 C C . ARG A 1 198 ? -23.702 50.615 52.796 1.00 43.88 198 ARG A C 1
ATOM 1468 O O . ARG A 1 198 ? -22.829 49.762 52.703 1.00 43.88 198 ARG A O 1
ATOM 1475 N N . ARG A 1 199 ? -24.574 50.874 51.824 1.00 57.03 199 ARG A N 1
ATOM 1476 C CA . ARG A 1 199 ? -24.339 50.804 50.371 1.00 57.03 199 ARG A CA 1
ATOM 1477 C C . ARG A 1 199 ? -22.961 51.368 49.954 1.00 57.03 199 ARG A C 1
ATOM 1479 O O . ARG A 1 199 ? -22.598 52.451 50.420 1.00 57.03 199 ARG A O 1
ATOM 1486 N N . PRO A 1 200 ? -22.292 50.748 48.968 1.00 59.84 200 PRO A N 1
ATOM 1487 C CA . PRO A 1 200 ? -21.593 51.497 47.927 1.00 59.84 200 PRO A CA 1
ATOM 1488 C C . PRO A 1 200 ? -22.128 51.182 46.513 1.00 59.84 200 PRO A C 1
ATOM 1490 O O . PRO A 1 200 ? -22.871 50.214 46.331 1.00 59.84 200 PRO A O 1
ATOM 1493 N N . PRO A 1 201 ? -21.824 52.044 45.526 1.00 60.47 201 PRO A N 1
ATOM 1494 C CA . PRO A 1 201 ? -22.533 52.128 44.257 1.00 60.47 201 PRO A CA 1
ATOM 1495 C C . PRO A 1 201 ? -21.787 51.466 43.081 1.00 60.47 201 PRO A C 1
ATOM 1497 O O . PRO A 1 201 ? -20.587 51.222 43.131 1.00 60.47 201 PRO A O 1
ATOM 1500 N N . THR A 1 202 ? -22.557 51.216 42.022 1.00 56.31 202 THR A N 1
ATOM 1501 C CA . THR A 1 202 ? -22.205 51.150 40.588 1.00 56.31 202 THR A CA 1
ATOM 1502 C C . THR A 1 202 ? -20.746 51.386 40.157 1.00 56.31 202 THR A C 1
ATOM 1504 O O . THR A 1 202 ? -20.218 52.484 40.310 1.00 56.31 202 THR A O 1
ATOM 1507 N N . GLN A 1 203 ? -20.212 50.415 39.413 1.00 55.09 203 GLN A N 1
ATOM 1508 C CA . GLN A 1 203 ? -19.316 50.572 38.250 1.00 55.09 203 GLN A CA 1
ATOM 1509 C C . GLN A 1 203 ? -19.973 49.708 37.148 1.00 55.09 203 GLN A C 1
ATOM 1511 O O . GLN A 1 203 ? -20.277 48.555 37.432 1.00 55.09 203 GLN A O 1
ATOM 1516 N N . PHE A 1 204 ? -20.376 50.102 35.934 1.00 57.66 204 PHE A N 1
ATOM 1517 C CA . PHE A 1 204 ? -20.035 51.181 35.000 1.00 57.66 204 PHE A CA 1
ATOM 1518 C C . PHE A 1 204 ? -18.541 51.397 34.782 1.00 57.66 204 PHE A C 1
ATOM 1520 O O . PHE A 1 204 ? -17.925 52.141 35.537 1.00 57.66 204 PHE A O 1
ATOM 1527 N N . LEU A 1 205 ? -18.009 50.749 33.735 1.00 55.88 205 LEU A N 1
ATOM 1528 C CA . LEU A 1 205 ? -17.177 51.276 32.628 1.00 55.88 205 LEU A CA 1
ATOM 1529 C C . LEU A 1 205 ? -16.640 50.075 31.786 1.00 55.88 205 LEU A C 1
ATOM 1531 O O . LEU A 1 205 ? -16.634 48.961 32.305 1.00 55.88 205 LEU A O 1
ATOM 1535 N N . PRO A 1 206 ? -16.094 50.248 30.564 1.00 59.06 206 PRO A N 1
ATOM 1536 C CA . PRO A 1 206 ? -16.672 50.847 29.355 1.00 59.06 206 PRO A CA 1
ATOM 1537 C C . PRO A 1 206 ? -16.429 49.987 28.085 1.00 59.06 206 PRO A C 1
ATOM 1539 O O . PRO A 1 206 ? -15.719 48.986 28.098 1.00 59.06 206 PRO A O 1
ATOM 1542 N N . ASP A 1 207 ? -17.005 50.443 26.971 1.00 51.25 207 ASP A N 1
ATOM 1543 C CA . ASP A 1 207 ? -16.609 50.142 25.590 1.00 51.25 207 ASP A CA 1
ATOM 1544 C C . ASP A 1 207 ? -15.084 50.053 25.381 1.00 51.25 207 ASP A C 1
ATOM 1546 O O . ASP A 1 207 ? -14.374 51.035 25.599 1.00 51.25 207 ASP A O 1
ATOM 1550 N N . GLU A 1 208 ? -14.611 48.950 24.792 1.00 49.50 208 GLU A N 1
ATOM 1551 C CA . GLU A 1 208 ? -13.370 48.933 24.009 1.00 49.50 208 GLU A CA 1
ATOM 1552 C C . GLU A 1 208 ? -13.639 48.501 22.558 1.00 49.50 208 GLU A C 1
ATOM 1554 O O . GLU A 1 208 ? -13.769 47.336 22.195 1.00 49.50 208 GLU A O 1
ATOM 1559 N N . HIS A 1 209 ? -13.742 49.542 21.735 1.00 49.75 209 HIS A N 1
ATOM 1560 C CA . HIS A 1 209 ? -13.007 49.735 20.486 1.00 49.75 209 HIS A CA 1
ATOM 1561 C C . HIS A 1 209 ? -13.026 48.630 19.418 1.00 49.75 209 HIS A C 1
ATOM 1563 O O . HIS A 1 209 ? -12.094 47.864 19.186 1.00 49.75 209 HIS A O 1
ATOM 1569 N N . ARG A 1 210 ? -14.056 48.784 18.586 1.00 49.91 210 ARG A N 1
ATOM 1570 C CA . ARG A 1 210 ? -14.015 48.815 17.118 1.00 49.91 210 ARG A CA 1
ATOM 1571 C C . ARG A 1 210 ? -12.689 49.376 16.553 1.00 49.91 210 ARG A C 1
ATOM 1573 O O . ARG A 1 210 ? -12.570 50.567 16.279 1.00 49.91 210 ARG A O 1
ATOM 1580 N N . GLY A 1 211 ? -11.721 48.496 16.316 1.00 49.22 211 GLY A N 1
ATOM 1581 C CA . GLY A 1 211 ? -10.538 48.760 15.496 1.00 49.22 211 GLY A CA 1
ATOM 1582 C C . GLY A 1 211 ? -10.805 48.456 14.024 1.00 49.22 211 GLY A C 1
ATOM 1583 O O . GLY A 1 211 ? -10.644 47.325 13.572 1.00 49.22 211 GLY A O 1
ATOM 1584 N N . ILE A 1 212 ? -11.212 49.482 13.277 1.00 54.84 212 ILE A N 1
ATOM 1585 C CA . ILE A 1 212 ? -11.174 49.518 11.812 1.00 54.84 212 ILE A CA 1
ATOM 1586 C C . ILE A 1 212 ? -9.698 49.616 11.410 1.00 54.84 212 ILE A C 1
ATOM 1588 O O . ILE A 1 212 ? -9.108 50.691 11.425 1.00 54.84 212 ILE A O 1
ATOM 1592 N N . GLY A 1 213 ? -9.093 48.473 11.092 1.00 45.72 213 GLY A N 1
ATOM 1593 C CA . GLY A 1 213 ? -7.753 48.365 10.523 1.00 45.72 213 GLY A CA 1
ATOM 1594 C C . GLY A 1 213 ? -7.832 48.028 9.040 1.00 45.72 213 GLY A C 1
ATOM 1595 O O . GLY A 1 213 ? -7.773 46.863 8.657 1.00 45.72 213 GLY A O 1
ATOM 1596 N N . LEU A 1 214 ? -7.984 49.067 8.219 1.00 54.44 214 LEU A N 1
ATOM 1597 C CA . LEU A 1 214 ? -7.689 49.060 6.788 1.00 54.44 214 LEU A CA 1
ATOM 1598 C C . LEU A 1 214 ? -6.233 48.615 6.585 1.00 54.44 214 LEU A C 1
ATOM 1600 O O . LEU A 1 214 ? -5.304 49.317 6.969 1.00 54.44 214 LEU A O 1
ATOM 1604 N N . GLY A 1 215 ? -6.042 47.439 5.994 1.00 45.31 215 GLY A N 1
ATOM 1605 C CA . GLY A 1 215 ? -4.723 46.847 5.775 1.00 45.31 215 GLY A CA 1
ATOM 1606 C C . GLY A 1 215 ? -4.785 45.704 4.774 1.00 45.31 215 GLY A C 1
ATOM 1607 O O . GLY A 1 215 ? -4.333 44.600 5.046 1.00 45.31 215 GLY A O 1
ATOM 1608 N N . GLN A 1 216 ? -5.421 45.971 3.638 1.00 49.44 216 GLN A N 1
ATOM 1609 C CA . GLN A 1 216 ? -5.517 45.096 2.480 1.00 49.44 216 GLN A CA 1
ATOM 1610 C C . GLN A 1 216 ? -4.253 45.275 1.621 1.00 49.44 216 GLN A C 1
ATOM 1612 O O . GLN A 1 216 ? -4.125 46.313 0.971 1.00 49.44 216 GLN A O 1
ATOM 1617 N N . PRO A 1 217 ? -3.302 44.323 1.580 1.00 59.50 217 PRO A N 1
ATOM 1618 C CA . PRO A 1 217 ? -2.317 44.304 0.509 1.00 59.50 217 PRO A CA 1
ATOM 1619 C C . PRO A 1 217 ? -2.994 43.844 -0.796 1.00 59.50 217 PRO A C 1
ATOM 1621 O O . PRO A 1 217 ? -3.749 42.864 -0.791 1.00 59.50 217 PRO A O 1
ATOM 1624 N N . PRO A 1 218 ? -2.763 44.536 -1.925 1.00 58.00 218 PRO A N 1
ATOM 1625 C CA . PRO A 1 218 ? -3.356 44.174 -3.199 1.00 58.00 218 PRO A CA 1
ATOM 1626 C C . PRO A 1 218 ? -2.699 42.922 -3.791 1.00 58.00 218 PRO A C 1
ATOM 1628 O O . PRO A 1 218 ? -1.489 42.729 -3.729 1.00 58.00 218 PRO A O 1
ATOM 1631 N N . ALA A 1 219 ? -3.555 42.111 -4.409 1.00 47.97 219 ALA A N 1
ATOM 1632 C CA . ALA A 1 219 ? -3.314 41.308 -5.601 1.00 47.97 219 ALA A CA 1
ATOM 1633 C C . ALA A 1 219 ? -1.958 40.586 -5.735 1.00 47.97 219 ALA A C 1
ATOM 1635 O O . ALA A 1 219 ? -0.959 41.144 -6.189 1.00 47.97 219 ALA A O 1
ATOM 1636 N N . ARG A 1 220 ? -2.007 39.254 -5.619 1.00 43.84 220 ARG A N 1
ATOM 1637 C CA . ARG A 1 220 ? -1.296 38.419 -6.592 1.00 43.84 220 ARG A CA 1
ATOM 1638 C C . ARG A 1 220 ? -2.172 37.270 -7.071 1.00 43.84 220 ARG A C 1
ATOM 1640 O O . ARG A 1 220 ? -2.233 36.199 -6.479 1.00 43.84 220 ARG A O 1
ATOM 1647 N N . ASN A 1 221 ? -2.842 37.548 -8.184 1.00 43.72 221 ASN A N 1
ATOM 1648 C CA . ASN A 1 221 ? -3.420 36.561 -9.078 1.00 43.72 221 ASN A CA 1
ATOM 1649 C C . ASN A 1 221 ? -2.323 35.612 -9.567 1.00 43.72 221 ASN A C 1
ATOM 1651 O O . ASN A 1 221 ? -1.310 36.055 -10.108 1.00 43.72 221 ASN A O 1
ATOM 1655 N N . SER A 1 222 ? -2.554 34.310 -9.439 1.00 48.66 222 SER A N 1
ATOM 1656 C CA . SER A 1 222 ? -2.048 33.291 -10.363 1.00 48.66 222 SER A CA 1
ATOM 1657 C C . SER A 1 222 ? -3.003 32.100 -10.320 1.00 48.66 222 SER A C 1
ATOM 1659 O O . SER A 1 222 ? -2.974 31.281 -9.411 1.00 48.66 222 SER A O 1
ATOM 1661 N N . ALA A 1 223 ? -3.905 32.129 -11.300 1.00 41.53 223 ALA A N 1
ATOM 1662 C CA . ALA A 1 223 ? -4.816 31.109 -11.800 1.00 41.53 223 ALA A CA 1
ATOM 1663 C C . ALA A 1 223 ? -4.643 29.674 -11.259 1.00 41.53 223 ALA A C 1
ATOM 1665 O O . ALA A 1 223 ? -3.724 28.954 -11.642 1.00 41.53 223 ALA A O 1
ATOM 1666 N N . ALA A 1 224 ? -5.637 29.220 -10.494 1.00 41.59 224 ALA A N 1
ATOM 1667 C CA . ALA A 1 224 ? -6.057 27.827 -10.507 1.00 41.59 224 ALA A CA 1
ATOM 1668 C C . ALA A 1 224 ? -7.290 27.734 -11.415 1.00 41.59 224 ALA A C 1
ATOM 1670 O O . ALA A 1 224 ? -8.385 28.149 -11.040 1.00 41.59 224 ALA A O 1
ATOM 1671 N N . ALA A 1 225 ? -7.095 27.222 -12.629 1.00 45.84 225 ALA A N 1
ATOM 1672 C CA . ALA A 1 225 ? -8.185 26.725 -13.454 1.00 45.84 225 ALA A CA 1
ATOM 1673 C C . ALA A 1 225 ? -8.743 25.464 -12.773 1.00 45.84 225 ALA A C 1
ATOM 1675 O O . ALA A 1 225 ? -8.205 24.371 -12.932 1.00 45.84 225 ALA A O 1
ATOM 1676 N N . ALA A 1 226 ? -9.779 25.638 -11.953 1.00 42.97 226 ALA A N 1
ATOM 1677 C CA . ALA A 1 226 ? -10.604 24.544 -11.470 1.00 42.97 226 ALA A CA 1
ATOM 1678 C C . ALA A 1 226 ? -11.658 24.256 -12.542 1.00 42.97 226 ALA A C 1
ATOM 1680 O O . ALA A 1 226 ? -12.597 25.025 -12.737 1.00 42.97 226 ALA A O 1
ATOM 1681 N N . THR A 1 227 ? -11.458 23.166 -13.273 1.00 43.50 227 THR A N 1
ATOM 1682 C CA . THR A 1 227 ? -12.471 22.574 -14.137 1.00 43.50 227 THR A CA 1
ATOM 1683 C C . THR A 1 227 ? -13.633 22.075 -13.285 1.00 43.50 227 THR A C 1
ATOM 1685 O O . THR A 1 227 ? -13.474 21.263 -12.374 1.00 43.50 227 T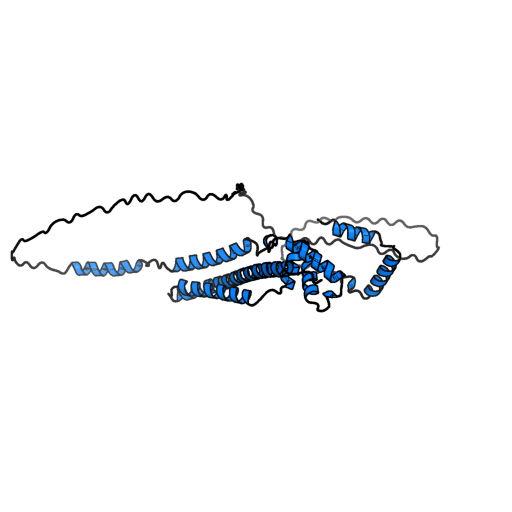HR A O 1
ATOM 1688 N N . THR A 1 228 ? -14.812 22.592 -13.605 1.00 47.19 228 THR A N 1
ATOM 1689 C CA . THR A 1 228 ? -16.131 22.104 -13.217 1.00 47.19 228 THR A CA 1
ATOM 1690 C C . THR A 1 228 ? -16.262 20.629 -13.598 1.00 47.19 228 THR A C 1
ATOM 1692 O O . THR A 1 228 ? -16.325 20.280 -14.774 1.00 47.19 228 THR A O 1
ATOM 1695 N N . GLY A 1 229 ? -16.255 19.760 -12.588 1.00 39.03 229 GLY A N 1
ATOM 1696 C CA . GLY A 1 229 ? -16.571 18.341 -12.700 1.00 39.03 229 GLY A CA 1
ATOM 1697 C C . GLY A 1 229 ? -17.966 18.100 -12.145 1.00 39.03 229 GLY A C 1
ATOM 1698 O O . GLY A 1 229 ? -18.170 18.130 -10.936 1.00 39.03 229 GLY A O 1
ATOM 1699 N N . ASP A 1 230 ? -18.890 17.920 -13.075 1.00 39.62 230 ASP A N 1
ATOM 1700 C CA . ASP A 1 230 ? -20.306 17.617 -12.930 1.00 39.62 230 ASP A CA 1
ATOM 1701 C C . ASP A 1 230 ? -20.565 16.480 -11.920 1.00 39.62 230 ASP A C 1
ATOM 1703 O O . ASP A 1 230 ? -20.071 15.357 -12.065 1.00 39.62 230 ASP A O 1
ATOM 1707 N N . ALA A 1 231 ? -21.318 16.780 -10.860 1.00 40.22 231 ALA A N 1
ATOM 1708 C CA . ALA A 1 231 ? -21.737 15.809 -9.858 1.00 40.22 231 ALA A CA 1
ATOM 1709 C C . ALA A 1 231 ? -23.048 15.163 -10.318 1.00 40.22 231 ALA A C 1
ATOM 1711 O O . ALA A 1 231 ? -24.142 15.613 -9.980 1.00 40.22 231 ALA A O 1
ATOM 1712 N N . GLY A 1 232 ? -22.918 14.086 -11.093 1.00 39.16 232 GLY A N 1
ATOM 1713 C CA . GLY A 1 232 ? -24.025 13.204 -11.443 1.00 39.16 232 GLY A CA 1
ATOM 1714 C C . GLY A 1 232 ? -24.658 12.591 -10.193 1.00 39.16 232 GLY A C 1
ATOM 1715 O O . GLY A 1 232 ? -24.110 11.680 -9.572 1.00 39.16 232 GLY A O 1
ATOM 1716 N N . SER A 1 233 ? -25.835 13.101 -9.844 1.00 41.50 233 SER A N 1
ATOM 1717 C CA . SER A 1 233 ? -26.799 12.514 -8.916 1.00 41.50 233 SER A CA 1
ATOM 1718 C C . SER A 1 233 ? -27.293 11.168 -9.469 1.00 41.50 233 SER A C 1
ATOM 1720 O O . SER A 1 233 ? -28.264 11.105 -10.223 1.00 41.50 233 SER A O 1
ATOM 1722 N N . GLY A 1 234 ? -26.612 10.082 -9.105 1.00 40.78 234 GLY A N 1
ATOM 1723 C CA . GLY A 1 234 ? -27.075 8.716 -9.337 1.00 40.78 234 GLY A CA 1
ATOM 1724 C C . GLY A 1 234 ? -28.197 8.359 -8.367 1.00 40.78 234 GLY A C 1
ATOM 1725 O O . GLY A 1 234 ? -27.939 8.085 -7.197 1.00 40.78 234 GLY A O 1
ATOM 1726 N N . SER A 1 235 ? -29.431 8.380 -8.871 1.00 49.00 235 SER A N 1
ATOM 1727 C CA . SER A 1 235 ? -30.624 7.832 -8.223 1.00 49.00 235 SER A CA 1
ATOM 1728 C C . SER A 1 235 ? -30.381 6.377 -7.808 1.00 49.00 235 SER A C 1
ATOM 1730 O O . SER A 1 235 ? -30.017 5.543 -8.636 1.00 49.00 235 SER A O 1
ATOM 1732 N N . ALA A 1 236 ? -30.548 6.082 -6.519 1.00 45.75 236 ALA A N 1
ATOM 1733 C CA . ALA A 1 236 ? -30.529 4.726 -5.992 1.00 45.75 236 ALA A CA 1
ATOM 1734 C C . ALA A 1 236 ? -31.923 4.106 -6.163 1.00 45.75 236 ALA A C 1
ATOM 1736 O O . ALA A 1 236 ? -32.883 4.564 -5.544 1.00 45.75 236 ALA A O 1
ATOM 1737 N N . ASP A 1 237 ? -32.019 3.065 -6.989 1.00 54.91 237 ASP A N 1
ATOM 1738 C CA . ASP A 1 237 ? -33.201 2.206 -7.096 1.00 54.91 237 ASP A CA 1
ATOM 1739 C C . ASP A 1 237 ? -33.532 1.560 -5.733 1.00 54.91 237 ASP A C 1
ATOM 1741 O O . ASP A 1 237 ? -32.677 0.878 -5.157 1.00 54.91 237 ASP A O 1
ATOM 1745 N N . PRO A 1 238 ? -34.762 1.706 -5.201 1.00 56.31 238 PRO A N 1
ATOM 1746 C CA . PRO A 1 238 ? -35.152 1.131 -3.912 1.00 56.31 238 PRO A CA 1
ATOM 1747 C C . PRO A 1 238 ? -35.690 -0.312 -3.992 1.00 56.31 238 PRO A C 1
ATOM 1749 O O . PRO A 1 238 ? -36.218 -0.824 -3.003 1.00 56.31 238 PRO A O 1
ATOM 1752 N N . HIS A 1 239 ? -35.558 -1.012 -5.123 1.00 54.06 239 HIS A N 1
ATOM 1753 C CA . HIS A 1 239 ? -36.003 -2.405 -5.274 1.00 54.06 239 HIS A CA 1
ATOM 1754 C C . HIS A 1 239 ? -34.918 -3.286 -5.897 1.00 54.06 239 HIS A C 1
ATOM 1756 O O . HIS A 1 239 ? -34.861 -3.495 -7.102 1.00 54.06 239 HIS A O 1
ATOM 1762 N N . GLY A 1 240 ? -34.058 -3.835 -5.039 1.00 41.47 240 GLY A N 1
ATOM 1763 C CA . GLY A 1 240 ? -32.993 -4.750 -5.442 1.00 41.47 240 GLY A CA 1
ATOM 1764 C C . GLY A 1 240 ? -32.628 -5.731 -4.337 1.00 41.47 240 GLY A C 1
ATOM 1765 O O . GLY A 1 240 ? -31.493 -5.753 -3.870 1.00 41.47 240 GLY A O 1
ATOM 1766 N N . ALA A 1 241 ? -33.593 -6.542 -3.901 1.00 52.22 241 ALA A N 1
ATOM 1767 C CA . ALA A 1 241 ? -33.294 -7.793 -3.217 1.00 52.22 241 ALA A CA 1
ATOM 1768 C C . ALA A 1 241 ? -32.706 -8.767 -4.250 1.00 52.22 241 ALA A C 1
ATOM 1770 O O . ALA A 1 241 ? -33.382 -9.163 -5.195 1.00 52.22 241 ALA A O 1
ATOM 1771 N N . GLY A 1 242 ? -31.436 -9.133 -4.093 1.00 37.44 242 GLY A N 1
ATOM 1772 C CA . GLY A 1 242 ? -30.770 -10.053 -5.010 1.00 37.44 242 GLY A CA 1
ATOM 1773 C C . GLY A 1 242 ? -29.416 -10.489 -4.480 1.00 37.44 242 GLY A C 1
ATOM 1774 O O . GLY A 1 242 ? -28.395 -9.863 -4.753 1.00 37.44 242 GLY A O 1
ATOM 1775 N N . GLY A 1 243 ? -29.411 -11.569 -3.698 1.00 50.97 243 GLY A N 1
ATOM 1776 C CA . GLY A 1 243 ? -28.198 -12.264 -3.289 1.00 50.97 243 GLY A CA 1
ATOM 1777 C C . GLY A 1 243 ? -27.471 -12.832 -4.507 1.00 50.97 243 GLY A C 1
ATOM 1778 O O . GLY A 1 243 ? -27.900 -13.816 -5.096 1.00 50.97 243 GLY A O 1
ATOM 1779 N N . GLY A 1 244 ? -26.357 -12.209 -4.880 1.00 35.28 244 GLY A N 1
ATOM 1780 C CA . GLY A 1 244 ? -25.464 -12.698 -5.924 1.00 35.28 244 GLY A CA 1
ATOM 1781 C C . GLY A 1 244 ? -24.306 -13.484 -5.324 1.00 35.28 244 GLY A C 1
ATOM 1782 O O . GLY A 1 244 ? -23.244 -12.923 -5.056 1.00 35.28 244 GLY A O 1
ATOM 1783 N N . ALA A 1 245 ? -24.492 -14.789 -5.128 1.00 44.19 245 ALA A N 1
ATOM 1784 C CA . ALA A 1 245 ? -23.381 -15.719 -4.978 1.00 44.19 245 ALA A CA 1
ATOM 1785 C C . AL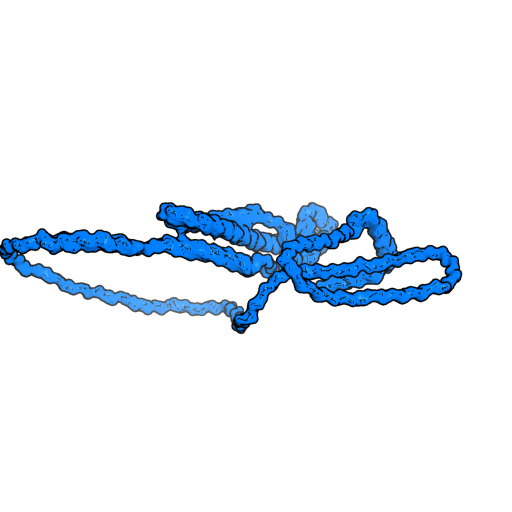A A 1 245 ? -22.616 -15.766 -6.310 1.00 44.19 245 ALA A C 1
ATOM 1787 O O . ALA A 1 245 ? -23.056 -16.389 -7.275 1.00 44.19 245 ALA A O 1
ATOM 1788 N N . GLY A 1 246 ? -21.477 -15.077 -6.379 1.00 34.22 246 GLY A N 1
ATOM 1789 C CA . GLY A 1 246 ? -20.582 -15.129 -7.529 1.00 34.22 246 GLY A CA 1
ATOM 1790 C C . GLY A 1 246 ? -19.955 -16.514 -7.666 1.00 34.22 246 GLY A C 1
ATOM 1791 O O . GLY A 1 246 ? -18.864 -16.756 -7.157 1.00 34.22 246 GLY A O 1
ATOM 1792 N N . ARG A 1 247 ? -20.634 -17.432 -8.361 1.00 38.09 247 ARG A N 1
ATOM 1793 C CA . ARG A 1 247 ? -19.996 -18.622 -8.929 1.00 38.09 247 ARG A CA 1
ATOM 1794 C C . ARG A 1 247 ? -19.221 -18.158 -10.158 1.00 38.09 247 ARG A C 1
ATOM 1796 O O . ARG A 1 247 ? -19.812 -17.752 -11.153 1.00 38.09 247 ARG A O 1
ATOM 1803 N N . THR A 1 248 ? -17.895 -18.214 -10.099 1.00 39.28 248 THR A N 1
ATOM 1804 C CA . THR A 1 248 ? -17.062 -18.189 -11.303 1.00 39.28 248 THR A CA 1
ATOM 1805 C C . THR A 1 248 ? -17.389 -19.437 -12.115 1.00 39.28 248 THR A C 1
ATOM 1807 O O . THR A 1 248 ? -16.912 -20.528 -11.797 1.00 39.28 248 THR A O 1
ATOM 1810 N N . GLY A 1 249 ? -18.244 -19.289 -13.126 1.00 36.41 249 GLY A N 1
ATOM 1811 C CA . GLY A 1 249 ? -18.446 -20.301 -14.151 1.00 36.41 249 GLY A CA 1
ATOM 1812 C C . GLY A 1 249 ? -17.143 -20.477 -14.918 1.00 36.41 249 GLY A C 1
ATOM 1813 O O . GLY A 1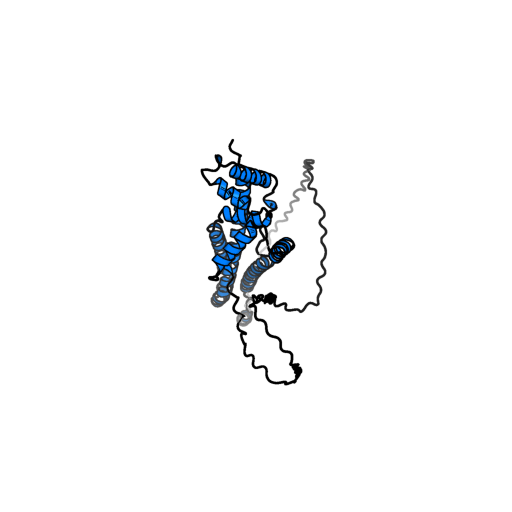 249 ? -16.830 -19.711 -15.823 1.00 36.41 249 GLY A O 1
ATOM 1814 N N . VAL A 1 250 ? -16.347 -21.467 -14.527 1.00 38.72 250 VAL A N 1
ATOM 1815 C CA . VAL A 1 250 ? -15.368 -22.060 -15.432 1.00 38.72 250 VAL A CA 1
ATOM 1816 C C . VAL A 1 250 ? -16.185 -22.804 -16.478 1.00 38.72 250 VAL A C 1
ATOM 1818 O O . VAL A 1 250 ? -16.659 -23.905 -16.216 1.00 38.72 250 VAL A O 1
ATOM 1821 N N . SER A 1 251 ? -16.387 -22.185 -17.641 1.00 36.47 251 SER A N 1
ATOM 1822 C CA . SER A 1 251 ? -16.795 -22.915 -18.837 1.00 36.47 251 SER A CA 1
ATOM 1823 C C . SER A 1 251 ? -15.720 -23.957 -19.110 1.00 36.47 251 SER A C 1
ATOM 1825 O O . SER A 1 251 ? -14.628 -23.639 -19.585 1.00 36.47 251 SER A O 1
ATOM 1827 N N . SER A 1 252 ? -16.006 -25.203 -18.750 1.00 38.16 252 SER A N 1
ATOM 1828 C CA . SER A 1 252 ? -15.284 -26.357 -19.255 1.00 38.16 252 SER A CA 1
ATOM 1829 C C . SER A 1 252 ? -15.570 -26.437 -20.750 1.00 38.16 252 SER A C 1
ATOM 1831 O O . SER A 1 252 ? -16.597 -26.968 -21.163 1.00 38.16 252 SER A O 1
ATOM 1833 N N . LEU A 1 253 ? -14.689 -25.845 -21.558 1.00 43.19 253 LEU A N 1
ATOM 1834 C CA . LEU A 1 253 ? -14.565 -26.223 -22.957 1.00 43.19 253 LEU A CA 1
ATOM 1835 C C . LEU A 1 253 ? -14.162 -27.696 -22.968 1.00 43.19 253 LEU A C 1
ATOM 1837 O O . LEU A 1 253 ? -13.037 -28.047 -22.603 1.00 43.19 253 LEU A O 1
ATOM 1841 N N . ASP A 1 254 ? -15.130 -28.535 -23.314 1.00 40.78 254 ASP A N 1
ATOM 1842 C CA . ASP A 1 254 ? -14.942 -29.935 -23.646 1.00 40.78 254 ASP A CA 1
ATOM 1843 C C . ASP A 1 254 ? -14.031 -29.990 -24.877 1.00 40.78 254 ASP A C 1
ATOM 1845 O O . ASP A 1 254 ? -14.439 -29.750 -26.012 1.00 40.78 254 ASP A O 1
ATOM 1849 N N . SER A 1 255 ? -12.734 -30.149 -24.624 1.00 44.09 255 SER A N 1
ATOM 1850 C CA . SER A 1 255 ? -11.696 -30.209 -25.647 1.00 44.09 255 SER A CA 1
ATOM 1851 C C . SER A 1 255 ? -11.353 -31.673 -25.901 1.00 44.09 255 SER A C 1
ATOM 1853 O O . SER A 1 255 ? -10.223 -32.117 -25.711 1.00 44.09 255 SER A O 1
ATOM 1855 N N . SER A 1 256 ? -12.354 -32.450 -26.310 1.00 38.03 256 SER A N 1
ATOM 1856 C CA . SER A 1 256 ? -12.140 -33.746 -26.946 1.00 38.03 256 SER A CA 1
ATOM 1857 C C . SER A 1 256 ? -11.965 -33.520 -28.450 1.00 38.03 256 SER A C 1
ATOM 1859 O O . SER A 1 256 ? -12.890 -33.701 -29.240 1.00 38.03 256 SER A O 1
ATOM 1861 N N . LEU A 1 257 ? -10.776 -33.078 -28.864 1.00 48.66 257 LEU A N 1
ATOM 1862 C CA . LEU A 1 257 ? -10.396 -33.156 -30.274 1.00 48.66 257 LEU A CA 1
ATOM 1863 C C . LEU A 1 257 ? -10.247 -34.643 -30.651 1.00 48.66 257 LEU A C 1
ATOM 1865 O O . LEU A 1 257 ? -9.499 -35.357 -29.975 1.00 48.66 257 LEU A O 1
ATOM 1869 N N . PRO A 1 258 ? -10.923 -35.139 -31.703 1.00 39.34 258 PRO A N 1
ATOM 1870 C CA . PRO A 1 258 ? -10.723 -36.500 -32.175 1.00 39.34 258 PRO A CA 1
ATOM 1871 C C . PRO A 1 258 ? -9.301 -36.644 -32.730 1.00 39.34 258 PRO A C 1
ATOM 1873 O O . PRO A 1 258 ? -8.902 -35.957 -33.668 1.00 39.34 258 PRO A O 1
ATOM 1876 N N . ILE A 1 259 ? -8.526 -37.553 -32.140 1.00 49.53 259 ILE A N 1
ATOM 1877 C CA . ILE A 1 259 ? -7.232 -37.982 -32.673 1.00 49.53 259 ILE A CA 1
ATOM 1878 C C . ILE A 1 259 ? -7.518 -38.753 -33.974 1.00 49.53 259 ILE A C 1
ATOM 1880 O O . ILE A 1 259 ? -8.209 -39.775 -33.912 1.00 49.53 259 ILE A O 1
ATOM 1884 N N . PRO A 1 260 ? -7.018 -38.328 -35.150 1.00 38.84 260 PRO A N 1
ATOM 1885 C CA . PRO A 1 260 ? -7.164 -39.124 -36.360 1.00 38.84 260 PRO A CA 1
ATOM 1886 C C . PRO A 1 260 ? -6.368 -40.427 -36.198 1.00 38.84 260 PRO A C 1
ATOM 1888 O O . PRO A 1 260 ? -5.145 -40.412 -36.051 1.00 38.84 260 PRO A O 1
ATOM 1891 N N . LYS A 1 261 ? -7.071 -41.569 -36.202 1.00 40.66 261 LYS A N 1
ATOM 1892 C CA . LYS A 1 261 ? -6.456 -42.898 -36.314 1.00 40.66 261 LYS A CA 1
ATOM 1893 C C . LYS A 1 261 ? -5.688 -42.958 -37.635 1.00 40.66 261 LYS A C 1
ATOM 1895 O O . LYS A 1 261 ? -6.283 -42.847 -38.702 1.00 40.66 261 LYS A O 1
ATOM 1900 N N . ALA A 1 262 ? -4.372 -43.135 -37.549 1.00 44.44 262 ALA A N 1
ATOM 1901 C CA . ALA A 1 262 ? -3.524 -43.418 -38.697 1.00 44.44 262 ALA A CA 1
ATOM 1902 C C . ALA A 1 262 ? -4.000 -44.708 -39.387 1.00 44.44 262 ALA A C 1
ATOM 1904 O O . ALA A 1 262 ? -4.219 -45.727 -38.730 1.00 44.44 262 ALA A O 1
ATOM 1905 N N . GLY A 1 263 ? -4.204 -44.629 -40.703 1.00 36.81 263 GLY A N 1
ATOM 1906 C CA . GLY A 1 263 ? -4.716 -45.716 -41.526 1.00 36.81 263 GLY A CA 1
ATOM 1907 C C . GLY A 1 263 ? -3.756 -46.900 -41.595 1.00 36.81 263 GLY A C 1
ATOM 1908 O O . GLY A 1 263 ? -2.596 -46.751 -41.972 1.00 36.81 263 GLY A O 1
ATOM 1909 N N . ALA A 1 264 ? -4.275 -48.082 -41.273 1.00 39.88 264 ALA A N 1
ATOM 1910 C CA . ALA A 1 264 ? -3.725 -49.346 -41.729 1.00 39.88 264 ALA A CA 1
ATOM 1911 C C . ALA A 1 264 ? -4.448 -49.721 -43.027 1.00 39.88 264 ALA A C 1
ATOM 1913 O O . ALA A 1 264 ? -5.676 -49.789 -43.067 1.00 39.88 264 ALA A O 1
ATOM 1914 N N . ALA A 1 265 ? -3.674 -49.925 -44.089 1.00 47.69 265 ALA A N 1
ATOM 1915 C CA . ALA A 1 265 ? -4.155 -50.495 -45.332 1.00 47.69 265 ALA A CA 1
ATOM 1916 C C . ALA A 1 265 ? -4.643 -51.930 -45.085 1.00 47.69 265 ALA A C 1
ATOM 1918 O O . ALA A 1 265 ? -3.880 -52.766 -44.606 1.00 47.69 265 ALA A O 1
ATOM 1919 N N . ALA A 1 266 ? -5.892 -52.216 -45.442 1.00 39.94 266 ALA A N 1
ATOM 1920 C CA . ALA A 1 266 ? -6.366 -53.568 -45.703 1.00 39.94 266 ALA A CA 1
ATOM 1921 C C . ALA A 1 266 ? -7.542 -53.492 -46.681 1.00 39.94 266 ALA A C 1
ATOM 1923 O O . ALA A 1 266 ? -8.557 -52.854 -46.411 1.00 39.94 266 ALA A O 1
ATOM 1924 N N . ALA A 1 267 ? -7.352 -54.116 -47.840 1.00 49.03 267 ALA A N 1
ATOM 1925 C CA . ALA A 1 267 ? -8.398 -54.418 -48.799 1.00 49.03 267 ALA A CA 1
ATOM 1926 C C . ALA A 1 267 ? -9.409 -55.402 -48.188 1.00 49.03 267 ALA A C 1
ATOM 1928 O O . ALA A 1 267 ? -9.023 -56.287 -47.423 1.00 49.03 267 ALA A O 1
ATOM 1929 N N . GLY A 1 268 ? -10.681 -55.276 -48.565 1.00 39.00 268 GLY A N 1
ATOM 1930 C CA . GLY A 1 268 ? -11.709 -56.255 -48.226 1.00 39.00 268 GLY A CA 1
ATOM 1931 C C . GLY A 1 268 ? -13.119 -55.707 -48.392 1.00 39.00 268 GLY A C 1
ATOM 1932 O O . GLY A 1 268 ? -13.653 -55.091 -47.476 1.00 39.00 268 GLY A O 1
ATOM 1933 N N . ASP A 1 269 ? -13.699 -55.947 -49.566 1.00 52.62 269 ASP A N 1
ATOM 1934 C CA . ASP A 1 269 ? -15.128 -55.808 -49.850 1.00 52.62 269 ASP A CA 1
ATOM 1935 C C . ASP A 1 269 ? -15.982 -56.665 -48.903 1.00 52.62 269 ASP A C 1
ATOM 1937 O O . ASP A 1 269 ? -15.747 -57.867 -48.782 1.00 52.62 269 ASP A O 1
ATOM 1941 N N . ALA A 1 270 ? -17.023 -56.067 -48.315 1.00 43.22 270 ALA A N 1
ATOM 1942 C CA . ALA A 1 270 ? -18.327 -56.699 -48.072 1.00 43.22 270 ALA A CA 1
ATOM 1943 C C . ALA A 1 270 ? -19.356 -55.655 -47.577 1.00 43.22 270 ALA A C 1
ATOM 1945 O O . ALA A 1 270 ? -19.010 -54.808 -46.749 1.00 43.22 270 ALA A O 1
ATOM 1946 N N . PRO A 1 271 ? -20.627 -55.710 -48.026 1.00 57.00 271 PRO A N 1
ATOM 1947 C CA . PRO A 1 271 ? -21.672 -54.796 -47.581 1.00 57.00 271 PRO A CA 1
ATOM 1948 C C . PRO A 1 271 ? -22.566 -55.410 -46.492 1.00 57.00 271 PRO A C 1
ATOM 1950 O O . PRO A 1 271 ? -22.860 -56.603 -46.504 1.00 57.00 271 PRO A O 1
ATOM 1953 N N . GLY A 1 272 ? -23.108 -54.543 -45.633 1.00 40.78 272 GLY A N 1
ATOM 1954 C CA . GLY A 1 272 ? -24.368 -54.794 -44.930 1.00 40.78 272 GLY A CA 1
ATOM 1955 C C . GLY A 1 272 ? -24.293 -54.717 -43.408 1.00 40.78 272 GLY A C 1
ATOM 1956 O O . GLY A 1 272 ? -23.687 -55.563 -42.768 1.00 40.78 272 GLY A O 1
ATOM 1957 N N . ALA A 1 273 ? -24.977 -53.723 -42.836 1.00 37.91 273 ALA A N 1
ATOM 1958 C CA . ALA A 1 273 ? -26.035 -53.921 -41.838 1.00 37.91 273 ALA A CA 1
ATOM 1959 C C . ALA A 1 273 ? -26.456 -52.566 -41.250 1.00 37.91 273 ALA A C 1
ATOM 1961 O O . ALA A 1 273 ? -25.710 -51.890 -40.546 1.00 37.91 273 ALA A O 1
ATOM 1962 N N . SER A 1 274 ? -27.695 -52.194 -41.547 1.00 48.91 274 SER A N 1
ATOM 1963 C CA . SER A 1 274 ? -28.486 -51.188 -40.848 1.00 48.91 274 SER A CA 1
ATOM 1964 C C . SER A 1 274 ? -28.699 -51.576 -39.381 1.00 48.91 274 SER A C 1
ATOM 1966 O O . SER A 1 274 ? -29.129 -52.694 -39.102 1.00 48.91 274 SER A O 1
ATOM 1968 N N . GLY A 1 275 ? -28.497 -50.632 -38.463 1.00 36.62 275 GLY A N 1
ATOM 1969 C CA . GLY A 1 275 ? -28.881 -50.759 -37.058 1.00 36.62 275 GLY A CA 1
ATOM 1970 C C . GLY A 1 275 ? -29.458 -49.445 -36.551 1.00 36.62 275 GLY A C 1
ATOM 1971 O O . GLY A 1 275 ? -28.722 -48.564 -36.121 1.00 36.62 275 GLY A O 1
ATOM 1972 N N . ALA A 1 276 ? -30.780 -49.309 -36.647 1.00 47.38 276 ALA A N 1
ATOM 1973 C CA . ALA A 1 276 ? -31.548 -48.273 -35.973 1.00 47.38 276 ALA A CA 1
ATOM 1974 C C . ALA A 1 276 ? -31.603 -48.570 -34.465 1.00 47.38 276 ALA A C 1
ATOM 1976 O O . ALA A 1 276 ? -31.802 -49.717 -34.068 1.00 47.38 276 ALA A O 1
ATOM 1977 N N . GLY A 1 277 ? -31.462 -47.538 -33.633 1.00 33.94 277 GLY A N 1
ATOM 1978 C CA . GLY A 1 277 ? -31.549 -47.641 -32.177 1.00 33.94 277 GLY A CA 1
ATOM 1979 C C . GLY A 1 277 ? -32.143 -46.376 -31.572 1.00 33.94 277 GLY A C 1
ATOM 1980 O O . GLY A 1 277 ? -31.425 -45.436 -31.254 1.00 33.94 277 GLY A O 1
ATOM 1981 N N . LEU A 1 278 ? -33.472 -46.373 -31.469 1.00 45.19 278 LEU A N 1
ATOM 1982 C CA . LEU A 1 278 ? -34.308 -45.454 -30.694 1.00 45.19 278 LEU A CA 1
ATOM 1983 C C . LEU A 1 278 ? -34.090 -45.634 -29.178 1.00 45.19 278 LEU A C 1
ATOM 1985 O O . LEU A 1 278 ? -33.794 -46.735 -28.723 1.00 45.19 278 LEU A O 1
ATOM 1989 N N . GLY A 1 279 ? -34.358 -44.583 -28.398 1.00 35.19 279 GLY A N 1
ATOM 1990 C CA . GLY A 1 279 ? -34.514 -44.648 -26.937 1.00 35.19 279 GLY A CA 1
ATOM 1991 C C . GLY A 1 279 ? -34.440 -43.251 -26.311 1.00 35.19 279 GLY A C 1
ATOM 1992 O O . GLY A 1 279 ? -33.362 -42.795 -25.963 1.00 35.19 279 GLY A O 1
ATOM 1993 N N . ALA A 1 280 ? -35.482 -42.427 -26.431 1.00 36.09 280 ALA A N 1
ATOM 1994 C CA . ALA A 1 280 ? -36.657 -42.362 -25.550 1.00 36.09 280 ALA A CA 1
ATOM 1995 C C . ALA A 1 280 ? -36.381 -41.625 -24.225 1.00 36.09 280 ALA A C 1
ATOM 1997 O O . ALA A 1 280 ? -35.652 -42.087 -23.352 1.00 36.09 280 ALA A O 1
ATOM 1998 N N . ALA A 1 281 ? -37.016 -40.458 -24.113 1.00 45.28 281 ALA A N 1
ATOM 1999 C CA . ALA A 1 281 ? -37.147 -39.671 -22.902 1.00 45.28 281 ALA A CA 1
ATOM 2000 C C . ALA A 1 281 ? -38.056 -40.382 -21.888 1.00 45.28 281 ALA A C 1
ATOM 2002 O O . ALA A 1 281 ? -39.071 -40.966 -22.261 1.00 45.28 281 ALA A O 1
ATOM 2003 N N . SER A 1 282 ? -37.728 -40.255 -20.605 1.00 42.19 282 SER A N 1
ATOM 2004 C CA . SER A 1 282 ? -38.641 -40.547 -19.503 1.00 42.19 282 SER A CA 1
ATOM 2005 C C . SER A 1 282 ? -38.576 -39.394 -18.512 1.00 42.19 282 SER A C 1
ATOM 2007 O O . SER A 1 282 ? -37.660 -39.309 -17.697 1.00 42.19 282 SER A O 1
ATOM 2009 N N . ALA A 1 283 ? -39.556 -38.499 -18.615 1.00 47.06 283 ALA A N 1
ATOM 2010 C CA . ALA A 1 283 ? -39.945 -37.612 -17.534 1.00 47.06 283 ALA A CA 1
ATOM 2011 C C . ALA A 1 283 ? -40.770 -38.431 -16.535 1.00 47.06 283 ALA A C 1
ATOM 2013 O O . ALA A 1 283 ? -41.773 -39.034 -16.912 1.00 47.06 283 ALA A O 1
ATOM 2014 N N . ALA A 1 284 ? -40.339 -38.459 -15.278 1.00 44.06 284 ALA A N 1
ATOM 2015 C CA . ALA A 1 284 ? -41.147 -38.944 -14.173 1.00 44.06 284 ALA A CA 1
ATOM 2016 C C . ALA A 1 284 ? -40.978 -37.983 -12.997 1.00 44.06 284 ALA A C 1
ATOM 2018 O O . ALA A 1 284 ? -39.900 -37.869 -12.413 1.00 44.06 284 ALA A O 1
ATOM 2019 N N . ASP A 1 285 ? -42.070 -37.284 -12.705 1.00 48.31 285 ASP A N 1
ATOM 2020 C CA . ASP A 1 285 ? -42.324 -36.600 -11.448 1.00 48.31 285 ASP A CA 1
ATOM 2021 C C . ASP A 1 285 ? -42.221 -37.586 -10.281 1.00 48.31 285 ASP A C 1
ATOM 2023 O O . ASP A 1 285 ? -42.889 -38.621 -10.259 1.00 48.31 285 ASP A O 1
ATOM 2027 N N . ALA A 1 286 ? -41.431 -37.227 -9.273 1.00 42.75 286 ALA A N 1
ATOM 2028 C CA . ALA A 1 286 ? -41.548 -37.793 -7.939 1.00 42.75 286 ALA A CA 1
ATOM 2029 C C . ALA A 1 286 ? -41.140 -36.738 -6.905 1.00 42.75 286 ALA A C 1
ATOM 2031 O O . ALA A 1 286 ? -39.965 -36.452 -6.684 1.00 42.75 286 ALA A O 1
ATOM 2032 N N . ALA A 1 287 ? -42.156 -36.153 -6.275 1.00 49.31 287 ALA A N 1
ATOM 2033 C CA . ALA A 1 287 ? -42.030 -35.413 -5.035 1.00 49.31 287 ALA A CA 1
ATOM 2034 C C . ALA A 1 287 ? -41.592 -36.366 -3.911 1.00 49.31 287 ALA A C 1
ATOM 2036 O O . ALA A 1 287 ? -42.219 -37.402 -3.696 1.00 49.31 287 ALA A O 1
ATOM 2037 N N . GLY A 1 288 ? -40.545 -36.007 -3.164 1.00 40.81 288 GLY A N 1
ATOM 2038 C CA . GLY A 1 288 ? -40.148 -36.770 -1.984 1.00 40.81 288 GLY A CA 1
ATOM 2039 C C . GLY A 1 288 ? -38.820 -36.341 -1.367 1.00 40.81 288 GLY A C 1
ATOM 2040 O O . GLY A 1 288 ? -37.765 -36.686 -1.872 1.00 40.81 288 GLY A O 1
ATOM 2041 N N . GLN A 1 289 ? -38.917 -35.649 -0.227 1.00 39.81 289 GLN A N 1
ATOM 2042 C CA . GLN A 1 289 ? -37.931 -35.586 0.864 1.00 39.81 289 GLN A CA 1
ATOM 2043 C C . GLN A 1 289 ? -36.527 -35.035 0.546 1.00 39.81 289 GLN A C 1
ATOM 2045 O O . GLN A 1 289 ? -35.593 -35.750 0.197 1.00 39.81 289 GLN A O 1
ATOM 2050 N N . ALA A 1 290 ? -36.354 -33.742 0.837 1.00 39.41 290 ALA A N 1
ATOM 2051 C CA . ALA A 1 290 ? -35.052 -33.098 0.973 1.00 39.41 290 ALA A CA 1
ATOM 2052 C C . ALA A 1 290 ? -34.317 -33.624 2.220 1.00 39.41 290 ALA A C 1
ATOM 2054 O O . ALA A 1 290 ? -34.505 -33.132 3.331 1.00 39.41 290 ALA A O 1
ATOM 2055 N N . SER A 1 291 ? -33.483 -34.641 2.020 1.00 45.28 291 SER A N 1
ATOM 2056 C CA . SER A 1 291 ? -32.347 -34.942 2.890 1.00 45.28 291 SER A CA 1
ATOM 2057 C C . SER A 1 291 ? -31.104 -34.427 2.175 1.00 45.28 291 SER A C 1
ATOM 2059 O O . SER A 1 291 ? -30.709 -34.963 1.142 1.00 45.28 291 SER A O 1
ATOM 2061 N N . ASP A 1 292 ? -30.547 -33.335 2.688 1.00 41.72 292 ASP A N 1
ATOM 2062 C CA . ASP A 1 292 ? -29.448 -32.575 2.094 1.00 41.72 292 ASP A CA 1
ATOM 2063 C C . ASP A 1 292 ? -28.124 -33.346 2.264 1.00 41.72 292 ASP A C 1
ATOM 2065 O O . ASP A 1 292 ? -27.299 -33.077 3.138 1.00 41.72 292 ASP A O 1
ATOM 2069 N N . ALA A 1 293 ? -27.953 -34.397 1.463 1.00 45.00 293 ALA A N 1
ATOM 2070 C CA . ALA A 1 293 ? -26.690 -35.095 1.298 1.00 45.00 293 ALA A CA 1
ATOM 2071 C C . ALA A 1 293 ? -25.894 -34.372 0.205 1.00 45.00 293 ALA A C 1
ATOM 2073 O O . ALA A 1 293 ? -26.172 -34.507 -0.987 1.00 45.00 293 ALA A O 1
ATOM 2074 N N . LEU A 1 294 ? -24.895 -33.592 0.623 1.00 46.72 294 LEU A N 1
ATOM 2075 C CA . LEU A 1 294 ? -23.905 -32.956 -0.246 1.00 46.72 294 LEU A CA 1
ATOM 2076 C C . LEU A 1 294 ? -23.112 -34.026 -1.015 1.00 46.72 294 LEU A C 1
ATOM 2078 O O . LEU A 1 294 ? -22.022 -34.434 -0.611 1.00 46.72 294 LEU A O 1
ATOM 2082 N N . ALA A 1 295 ? -23.652 -34.475 -2.147 1.00 43.41 295 ALA A N 1
ATOM 2083 C CA . ALA A 1 295 ? -22.921 -35.246 -3.137 1.00 43.41 295 ALA A CA 1
ATOM 2084 C C . ALA A 1 295 ? -21.871 -34.326 -3.779 1.00 43.41 295 ALA A C 1
ATOM 2086 O O . ALA A 1 295 ? -22.134 -33.606 -4.745 1.00 43.41 295 ALA A O 1
ATOM 2087 N N . VAL A 1 296 ? -20.664 -34.325 -3.210 1.00 54.81 296 VAL A N 1
ATOM 2088 C CA . VAL A 1 296 ? -19.474 -33.760 -3.846 1.00 54.81 296 VAL A CA 1
ATOM 2089 C C . VAL A 1 296 ? -19.235 -34.572 -5.115 1.00 54.81 296 VAL A C 1
ATOM 2091 O O . VAL A 1 296 ? -18.647 -35.649 -5.078 1.00 54.81 296 VAL A O 1
ATOM 2094 N N . SER A 1 297 ? -19.734 -34.072 -6.247 1.00 58.91 297 SER A N 1
ATOM 2095 C CA . SER A 1 297 ? -19.349 -34.599 -7.553 1.00 58.91 297 SER A CA 1
ATOM 2096 C C . SER A 1 297 ? -17.822 -34.528 -7.637 1.00 58.91 297 SER A C 1
ATOM 2098 O O . SER A 1 297 ? -17.269 -33.449 -7.383 1.00 58.91 297 SER A O 1
ATOM 2100 N N . PRO A 1 298 ? -17.117 -35.637 -7.930 1.00 61.91 298 PRO A N 1
ATOM 2101 C CA . PRO A 1 298 ? -15.674 -35.597 -8.077 1.00 61.91 298 PRO A CA 1
ATOM 2102 C C . PRO A 1 298 ? -15.363 -34.571 -9.160 1.00 61.91 298 PRO A C 1
ATOM 2104 O O . PRO A 1 298 ? -15.820 -34.689 -10.297 1.00 61.91 298 PRO A O 1
ATOM 2107 N N . SER A 1 299 ? -14.644 -33.512 -8.780 1.00 59.81 299 SER A N 1
ATOM 2108 C CA . SER A 1 299 ? -14.174 -32.524 -9.747 1.00 59.81 299 SER A CA 1
ATOM 2109 C C . SER A 1 299 ? -13.418 -33.287 -10.833 1.00 59.81 299 SER A C 1
ATOM 2111 O O . SER A 1 299 ? -12.559 -34.098 -10.469 1.00 59.81 299 SER A O 1
ATOM 2113 N N . PRO A 1 300 ? -13.729 -33.084 -12.129 1.00 67.00 300 PRO A N 1
ATOM 2114 C CA . PRO A 1 300 ? -13.038 -33.782 -13.204 1.00 67.00 300 PRO A CA 1
ATOM 2115 C C . PRO A 1 300 ? -11.546 -33.590 -12.974 1.00 67.00 300 PRO A C 1
ATOM 2117 O O . PRO A 1 300 ? -11.090 -32.452 -12.813 1.00 67.00 300 PRO A O 1
ATOM 2120 N N . SER A 1 301 ? -10.807 -34.698 -12.844 1.00 69.19 301 SER A N 1
ATOM 2121 C CA . SER A 1 301 ? -9.378 -34.645 -12.562 1.00 69.19 301 SER A CA 1
ATOM 2122 C C . SER A 1 301 ? -8.756 -33.774 -13.640 1.00 69.19 301 SER A C 1
ATOM 2124 O O . SER A 1 301 ? -8.766 -34.141 -14.816 1.00 69.19 301 SER A O 1
ATOM 2126 N N . ARG A 1 302 ? -8.311 -32.577 -13.255 1.00 73.50 302 ARG A N 1
ATOM 2127 C CA . ARG A 1 302 ? -7.778 -31.593 -14.188 1.00 73.50 302 ARG A CA 1
ATOM 2128 C C . ARG A 1 302 ? -6.619 -32.273 -14.902 1.00 73.50 302 ARG A C 1
ATOM 2130 O O . ARG A 1 302 ? -5.617 -32.567 -14.250 1.00 73.50 302 ARG A O 1
ATOM 2137 N N . ALA A 1 303 ? -6.808 -32.597 -16.184 1.00 78.56 303 ALA A N 1
ATOM 2138 C CA . ALA A 1 303 ? -5.827 -33.336 -16.963 1.00 78.56 303 ALA A CA 1
ATOM 2139 C C . ALA A 1 303 ? -4.463 -32.680 -16.752 1.00 78.56 303 ALA A C 1
ATOM 2141 O O . ALA A 1 303 ? -4.343 -31.450 -16.832 1.00 78.56 303 ALA A O 1
ATOM 2142 N N . ALA A 1 304 ? -3.469 -33.491 -16.375 1.00 79.81 304 ALA A N 1
ATOM 2143 C CA . ALA A 1 304 ? -2.134 -32.987 -16.121 1.00 79.81 304 ALA A CA 1
ATOM 2144 C C . ALA A 1 304 ? -1.699 -32.178 -17.350 1.00 79.81 304 ALA A C 1
ATOM 2146 O O . ALA A 1 304 ? -1.882 -32.639 -18.480 1.00 79.81 304 ALA A O 1
ATOM 2147 N N . PRO A 1 305 ? -1.191 -30.954 -17.157 1.00 78.25 305 PRO A N 1
ATOM 2148 C CA . PRO A 1 305 ? -0.880 -30.102 -18.284 1.00 78.25 305 PRO A CA 1
ATOM 2149 C C . PRO A 1 305 ? 0.131 -30.800 -19.208 1.00 78.25 305 PRO A C 1
ATOM 2151 O O . PRO A 1 305 ? 1.033 -31.479 -18.709 1.00 78.25 305 PRO A O 1
ATOM 2154 N N . PRO A 1 306 ? 0.022 -30.633 -20.537 1.00 78.31 306 PRO A N 1
ATOM 2155 C CA . PRO A 1 306 ? 0.734 -31.461 -21.515 1.00 78.31 306 PRO A CA 1
ATOM 2156 C C . PRO A 1 306 ? 2.261 -31.421 -21.361 1.00 78.31 306 PRO A C 1
ATOM 2158 O O . PRO A 1 306 ? 2.935 -32.401 -21.671 1.00 78.31 306 PRO A O 1
ATOM 2161 N N . TRP A 1 307 ? 2.813 -30.339 -20.799 1.00 85.12 307 TRP A N 1
ATOM 2162 C CA . TRP A 1 307 ? 4.246 -30.206 -20.517 1.00 85.12 307 TRP A CA 1
ATOM 2163 C C . TRP A 1 307 ? 4.764 -31.077 -19.363 1.00 85.12 307 TRP A C 1
ATOM 2165 O O . TRP A 1 307 ? 5.970 -31.123 -19.134 1.00 85.12 307 TRP A O 1
ATOM 2175 N N . ARG A 1 308 ? 3.874 -31.738 -18.613 1.00 88.69 308 ARG A N 1
ATOM 2176 C CA . ARG A 1 308 ? 4.220 -32.734 -17.586 1.00 88.69 308 ARG A CA 1
ATOM 2177 C C . ARG A 1 308 ? 4.102 -34.177 -18.076 1.00 88.69 308 ARG A C 1
ATOM 2179 O O . ARG A 1 308 ? 4.391 -35.078 -17.301 1.00 88.69 308 ARG A O 1
ATOM 2186 N N . SER A 1 309 ? 3.654 -34.397 -19.311 1.00 91.44 309 SER A N 1
ATOM 2187 C CA . SER A 1 309 ? 3.604 -35.742 -19.885 1.00 91.44 309 SER A CA 1
ATOM 2188 C C . SER A 1 309 ? 5.003 -36.221 -20.279 1.00 91.44 309 SER A C 1
ATOM 2190 O O . SER A 1 309 ? 5.830 -35.424 -20.727 1.00 91.44 309 SER A O 1
ATOM 2192 N N . ASP A 1 310 ? 5.245 -37.529 -20.191 1.00 95.62 310 ASP A N 1
ATOM 2193 C CA . ASP A 1 310 ? 6.510 -38.147 -20.623 1.00 95.62 310 ASP A CA 1
ATOM 2194 C C . ASP A 1 310 ? 6.775 -37.953 -22.128 1.00 95.62 310 ASP A C 1
ATOM 2196 O O . ASP A 1 310 ? 7.913 -37.992 -22.587 1.00 95.62 310 ASP A O 1
ATOM 2200 N N . LEU A 1 311 ? 5.722 -37.655 -22.899 1.00 91.69 311 LEU A N 1
ATOM 2201 C CA . LEU A 1 311 ? 5.775 -37.370 -24.335 1.00 91.69 311 LEU A CA 1
ATOM 2202 C C . LEU A 1 311 ? 6.181 -35.923 -24.658 1.00 91.69 311 LEU A C 1
ATOM 2204 O O . LEU A 1 311 ? 6.390 -35.580 -25.828 1.00 91.69 311 LEU A O 1
ATOM 2208 N N . TRP A 1 312 ? 6.309 -35.051 -23.654 1.00 92.62 312 TRP A N 1
ATOM 2209 C CA . TRP A 1 312 ? 6.630 -33.638 -23.862 1.00 92.62 312 TRP A CA 1
ATOM 2210 C C . TRP A 1 312 ? 7.936 -33.391 -24.644 1.00 92.62 312 TRP A C 1
ATOM 2212 O O . TRP A 1 312 ? 7.926 -32.551 -25.552 1.00 92.62 312 TRP A O 1
ATOM 2222 N N . PRO A 1 313 ? 9.052 -34.108 -24.395 1.00 94.88 313 PRO A N 1
ATOM 2223 C CA . PRO A 1 313 ? 10.290 -33.904 -25.150 1.00 94.88 313 PRO A CA 1
ATOM 2224 C C . PRO A 1 313 ? 10.147 -34.215 -26.646 1.00 94.88 313 PRO A C 1
ATOM 2226 O O . PRO A 1 313 ? 10.766 -33.558 -27.485 1.00 94.88 313 PRO A O 1
ATOM 2229 N N . GLU A 1 314 ? 9.332 -35.207 -27.002 1.00 93.81 314 GLU A N 1
ATOM 2230 C CA . GLU A 1 314 ? 9.061 -35.562 -28.398 1.00 93.81 314 GLU A CA 1
ATOM 2231 C C . GLU A 1 314 ? 8.109 -34.578 -29.067 1.00 93.81 314 GLU A C 1
ATOM 2233 O O . GLU A 1 314 ? 8.352 -34.173 -30.204 1.00 93.81 314 GLU A O 1
ATOM 2238 N N . ALA A 1 315 ? 7.056 -34.152 -28.364 1.00 88.44 315 ALA A N 1
ATOM 2239 C CA . ALA A 1 315 ? 6.153 -33.112 -28.848 1.00 88.44 315 ALA A CA 1
ATOM 2240 C C . ALA A 1 315 ? 6.913 -31.801 -29.116 1.00 88.44 315 ALA A C 1
ATOM 2242 O O . ALA A 1 315 ? 6.718 -31.170 -30.156 1.00 88.44 315 ALA A O 1
ATOM 2243 N N . ARG A 1 316 ? 7.852 -31.435 -28.232 1.00 91.50 316 ARG A N 1
ATOM 2244 C CA . ARG A 1 316 ? 8.719 -30.261 -28.397 1.00 91.50 316 ARG A CA 1
ATOM 2245 C C . ARG A 1 316 ? 9.652 -30.383 -29.605 1.00 91.50 316 ARG A C 1
ATOM 2247 O O . ARG A 1 316 ? 9.794 -29.408 -30.338 1.00 91.50 316 ARG A O 1
ATOM 2254 N N . ARG A 1 317 ? 10.271 -31.550 -29.827 1.00 94.56 317 ARG A N 1
ATOM 2255 C CA . ARG A 1 317 ? 11.117 -31.796 -31.013 1.00 94.56 317 ARG A CA 1
ATOM 2256 C C . ARG A 1 317 ? 10.310 -31.696 -32.305 1.00 94.56 317 ARG A C 1
ATOM 2258 O O . ARG A 1 317 ? 10.678 -30.922 -33.179 1.00 94.56 317 ARG A O 1
ATOM 2265 N N . ARG A 1 318 ? 9.145 -32.350 -32.370 1.00 88.62 318 ARG A N 1
ATOM 2266 C CA . ARG A 1 318 ? 8.237 -32.251 -33.526 1.00 88.62 318 ARG A CA 1
ATOM 2267 C C . ARG A 1 318 ? 7.804 -30.814 -33.816 1.00 88.62 318 ARG A C 1
ATOM 2269 O O . ARG A 1 318 ? 7.777 -30.417 -34.976 1.00 88.62 318 ARG A O 1
ATOM 2276 N N . ALA A 1 319 ? 7.496 -30.031 -32.781 1.00 84.94 319 ALA A N 1
ATOM 2277 C CA . ALA A 1 319 ? 7.150 -28.621 -32.941 1.00 84.94 319 ALA A CA 1
ATOM 2278 C C . ALA A 1 319 ? 8.333 -27.783 -33.466 1.00 84.94 319 ALA A C 1
ATOM 2280 O O . ALA A 1 319 ? 8.138 -26.925 -34.325 1.00 84.94 319 ALA A O 1
ATOM 2281 N N . ALA A 1 320 ? 9.559 -28.050 -33.003 1.00 90.38 320 ALA A N 1
ATOM 2282 C CA . ALA A 1 320 ? 10.762 -27.385 -33.504 1.00 90.38 320 ALA A CA 1
ATOM 2283 C C . ALA A 1 320 ? 11.042 -27.727 -34.980 1.00 90.38 320 ALA A C 1
ATOM 2285 O O . ALA A 1 320 ? 11.293 -26.824 -35.778 1.00 90.38 320 ALA A O 1
ATOM 2286 N N . ASP A 1 321 ? 10.911 -28.998 -35.365 1.00 93.38 321 ASP A N 1
ATOM 2287 C CA . ASP A 1 321 ? 11.088 -29.444 -36.754 1.00 93.38 321 ASP A CA 1
ATOM 2288 C C . ASP A 1 321 ? 9.997 -28.885 -37.684 1.00 93.38 321 ASP A C 1
ATOM 2290 O O . ASP A 1 321 ? 10.227 -28.643 -38.870 1.00 93.38 321 ASP A O 1
ATOM 2294 N N . ALA A 1 322 ? 8.781 -28.690 -37.170 1.00 85.81 322 ALA A N 1
ATOM 2295 C CA . ALA A 1 322 ? 7.688 -28.052 -37.901 1.00 85.81 322 ALA A CA 1
ATOM 2296 C C . ALA A 1 322 ? 7.966 -26.556 -38.140 1.00 85.81 322 ALA A C 1
ATOM 2298 O O . ALA A 1 322 ? 7.789 -26.071 -39.258 1.00 85.81 322 ALA A O 1
ATOM 2299 N N . LEU A 1 323 ? 8.493 -25.852 -37.128 1.00 84.69 323 LEU A N 1
ATOM 2300 C CA . LEU A 1 323 ? 8.921 -24.453 -37.243 1.00 84.69 323 LEU A CA 1
ATOM 2301 C C . LEU A 1 323 ? 10.056 -24.278 -38.256 1.00 84.69 323 LEU A C 1
ATOM 2303 O O . LEU A 1 323 ? 9.991 -23.375 -39.086 1.00 84.69 323 LEU A O 1
ATOM 2307 N N . GLN A 1 324 ? 11.061 -25.158 -38.237 1.00 92.12 324 GLN A N 1
ATOM 2308 C CA . GLN A 1 324 ? 12.164 -25.115 -39.206 1.00 92.12 324 GLN A CA 1
ATOM 2309 C C . GLN A 1 324 ? 11.694 -25.330 -40.648 1.00 92.12 324 GLN A C 1
ATOM 2311 O O . GLN A 1 324 ? 12.256 -24.749 -41.572 1.00 92.12 324 GLN A O 1
ATOM 2316 N N . ARG A 1 325 ? 10.640 -26.128 -40.845 1.00 92.69 325 ARG A N 1
ATOM 2317 C CA . ARG A 1 325 ? 10.041 -26.381 -42.163 1.00 92.69 325 ARG A CA 1
ATOM 2318 C C . ARG A 1 325 ? 9.017 -25.328 -42.594 1.00 92.69 325 ARG A C 1
ATOM 2320 O O . ARG A 1 325 ? 8.417 -25.480 -43.652 1.00 92.69 325 ARG A O 1
ATOM 2327 N N . GLY A 1 326 ? 8.776 -24.293 -41.784 1.00 91.75 326 GLY A N 1
ATOM 2328 C CA . GLY A 1 326 ? 7.735 -23.293 -42.043 1.00 91.75 326 GLY A CA 1
ATOM 2329 C C . GLY A 1 326 ? 6.305 -23.848 -41.984 1.00 91.75 326 GLY A C 1
ATOM 2330 O O . GLY A 1 326 ? 5.359 -23.153 -42.339 1.00 91.75 326 GLY A O 1
ATOM 2331 N N . ALA A 1 327 ? 6.130 -25.085 -41.517 1.00 86.81 327 ALA A N 1
ATOM 2332 C CA . ALA A 1 327 ? 4.846 -25.760 -41.414 1.00 86.81 327 ALA A CA 1
ATOM 2333 C C . ALA A 1 327 ? 4.276 -25.549 -40.007 1.00 86.81 327 ALA A C 1
ATOM 2335 O O . ALA A 1 327 ? 4.247 -26.468 -39.191 1.00 86.81 327 ALA A O 1
ATOM 2336 N N . VAL A 1 328 ? 3.861 -24.320 -39.694 1.00 82.38 328 VAL A N 1
ATOM 2337 C CA . VAL A 1 328 ? 3.103 -24.057 -38.463 1.00 82.38 328 VAL A CA 1
ATOM 2338 C C . VAL A 1 328 ? 1.654 -24.485 -38.711 1.00 82.38 328 VAL A C 1
ATOM 2340 O O . VAL A 1 328 ? 1.023 -23.907 -39.597 1.00 82.38 328 VAL A O 1
ATOM 2343 N N . PRO A 1 329 ? 1.108 -25.474 -37.976 1.00 82.19 329 PRO A N 1
ATOM 2344 C CA . PRO A 1 329 ? -0.284 -25.884 -38.147 1.00 82.19 329 PRO A CA 1
ATOM 2345 C C . PRO A 1 329 ? -1.230 -24.691 -37.969 1.00 82.19 329 PRO A C 1
ATOM 2347 O O . PRO A 1 329 ? -1.065 -23.922 -37.019 1.00 82.19 329 PRO A O 1
ATOM 2350 N N . GLU A 1 330 ? -2.231 -24.544 -38.844 1.00 79.62 330 GLU A N 1
ATOM 2351 C CA . GLU A 1 330 ? -3.170 -23.407 -38.802 1.00 79.62 330 GLU A CA 1
ATOM 2352 C C . GLU A 1 330 ? -3.878 -23.284 -37.449 1.00 79.62 330 GLU A C 1
ATOM 2354 O O . GLU A 1 330 ? -3.990 -22.186 -36.916 1.00 79.62 330 GLU A O 1
ATOM 2359 N N . ALA A 1 331 ? -4.186 -24.412 -36.804 1.00 75.12 331 ALA A N 1
ATOM 2360 C CA . ALA A 1 331 ? -4.752 -24.431 -35.457 1.00 75.12 331 ALA A CA 1
ATOM 2361 C C . ALA A 1 331 ? -3.879 -23.700 -34.415 1.00 75.12 331 ALA A C 1
ATOM 2363 O O . ALA A 1 331 ? -4.405 -23.069 -33.504 1.00 75.12 331 ALA A O 1
ATOM 2364 N N . CYS A 1 332 ? -2.545 -23.745 -34.535 1.00 79.50 332 CYS A N 1
ATOM 2365 C CA . CYS A 1 332 ? -1.655 -22.975 -33.661 1.00 79.50 332 CYS A CA 1
ATOM 2366 C C . CYS A 1 332 ? -1.645 -21.485 -34.022 1.00 79.50 332 CYS A C 1
ATOM 2368 O O . CYS A 1 332 ? -1.466 -20.646 -33.140 1.00 79.50 332 CYS A O 1
ATOM 2370 N N . ARG A 1 333 ? -1.837 -21.149 -35.302 1.00 79.81 333 ARG A N 1
ATOM 2371 C CA . ARG A 1 333 ? -1.908 -19.765 -35.784 1.00 79.81 333 ARG A CA 1
ATOM 2372 C C . ARG A 1 333 ? -3.172 -19.071 -35.280 1.00 79.81 333 ARG A C 1
ATOM 2374 O O . ARG A 1 333 ? -3.078 -17.939 -34.807 1.00 79.81 333 ARG A O 1
ATOM 2381 N N . ASP A 1 334 ? -4.303 -19.767 -35.310 1.00 78.94 334 ASP A N 1
ATOM 2382 C CA . ASP A 1 334 ? -5.577 -19.260 -34.799 1.00 78.94 334 ASP A CA 1
ATOM 2383 C C . ASP A 1 334 ? -5.545 -19.097 -33.279 1.00 78.94 334 ASP A C 1
ATOM 2385 O O . ASP A 1 334 ? -5.978 -18.074 -32.770 1.00 78.94 334 ASP A O 1
ATOM 2389 N N . LEU A 1 335 ? -4.907 -20.017 -32.547 1.00 75.44 335 LEU A N 1
ATOM 2390 C CA . LEU A 1 335 ? -4.744 -19.906 -31.091 1.00 75.44 335 LEU A CA 1
ATOM 2391 C C . LEU A 1 335 ? -3.905 -18.684 -30.684 1.00 75.44 335 LEU A C 1
ATOM 2393 O O . LEU A 1 335 ? -4.222 -17.997 -29.713 1.00 75.44 335 LEU A O 1
ATOM 2397 N N . VAL A 1 336 ? -2.838 -18.394 -31.435 1.00 74.00 336 VAL A N 1
ATOM 2398 C CA . VAL A 1 336 ? -2.025 -17.185 -31.234 1.00 74.00 336 VAL A CA 1
ATOM 2399 C C . VAL A 1 336 ? -2.835 -15.937 -31.587 1.00 74.00 336 VAL A C 1
ATOM 2401 O O . VAL A 1 336 ? -2.791 -14.957 -30.847 1.00 74.00 336 VAL A O 1
ATOM 2404 N N . ARG A 1 337 ? -3.606 -15.971 -32.678 1.00 82.00 337 ARG A N 1
ATOM 2405 C CA . ARG A 1 337 ? -4.469 -14.859 -33.090 1.00 82.00 337 ARG A CA 1
ATOM 2406 C C . ARG A 1 337 ? -5.557 -14.569 -32.054 1.00 82.00 337 ARG A C 1
ATOM 2408 O O . ARG A 1 337 ? -5.662 -13.425 -31.629 1.00 82.00 337 ARG A O 1
ATOM 2415 N N . ASP A 1 338 ? -6.282 -15.582 -31.596 1.00 78.75 338 ASP A N 1
ATOM 2416 C CA . ASP A 1 338 ? -7.310 -15.472 -30.555 1.00 78.75 338 ASP A CA 1
ATOM 2417 C C . ASP A 1 338 ? -6.730 -14.955 -29.238 1.00 78.75 338 ASP A C 1
ATOM 2419 O O . ASP A 1 338 ? -7.361 -14.154 -28.551 1.00 78.75 338 ASP A O 1
ATOM 2423 N N . TYR A 1 339 ? -5.507 -15.370 -28.888 1.00 78.00 339 TYR A N 1
ATOM 2424 C CA . TYR A 1 339 ? -4.828 -14.869 -27.694 1.00 78.00 339 TYR A CA 1
ATOM 2425 C C . TYR A 1 339 ? -4.550 -13.361 -27.776 1.00 78.00 339 TYR A C 1
ATOM 2427 O O . TYR A 1 339 ? -4.709 -12.663 -26.778 1.00 78.00 339 TYR A O 1
ATOM 2435 N N . PHE A 1 340 ? -4.166 -12.853 -28.951 1.00 82.88 340 PHE A N 1
ATOM 2436 C CA . PHE A 1 340 ? -3.891 -11.428 -29.163 1.00 82.88 340 PHE A CA 1
ATOM 2437 C C . PHE A 1 340 ? -5.127 -10.589 -29.525 1.00 82.88 340 PHE A C 1
ATOM 2439 O O . PHE A 1 340 ? -5.036 -9.368 -29.497 1.00 82.88 340 PHE A O 1
ATOM 2446 N N . GLN A 1 341 ? -6.262 -11.206 -29.864 1.00 84.00 341 GLN A N 1
ATOM 2447 C CA . GLN A 1 341 ? -7.530 -10.510 -30.137 1.00 84.00 341 GLN A CA 1
ATOM 2448 C C . GLN A 1 341 ? -8.427 -10.362 -28.902 1.00 84.00 341 GLN A C 1
ATOM 2450 O O . GLN A 1 341 ? -9.503 -9.774 -28.985 1.00 84.00 341 GLN A O 1
ATOM 2455 N N . ARG A 1 342 ? -8.005 -10.904 -27.758 1.00 65.62 342 ARG A N 1
ATOM 2456 C CA . ARG A 1 342 ? -8.756 -10.855 -26.506 1.00 65.62 342 ARG A CA 1
ATOM 2457 C C . ARG A 1 342 ? -8.468 -9.543 -25.763 1.00 65.62 342 ARG A C 1
ATOM 2459 O O . ARG A 1 342 ? -7.768 -9.557 -24.753 1.00 65.62 342 ARG A O 1
ATOM 2466 N N . ASP A 1 343 ? -9.008 -8.448 -26.293 1.00 45.75 343 ASP A N 1
ATOM 2467 C CA . ASP A 1 343 ? -9.137 -7.148 -25.613 1.00 45.75 343 ASP A CA 1
ATOM 2468 C C . ASP A 1 343 ? -10.546 -6.976 -25.021 1.00 45.75 343 ASP A C 1
ATOM 2470 O O . ASP A 1 343 ? -11.538 -7.239 -25.743 1.00 45.75 343 ASP A O 1
#

Radius of gyration: 41.42 Å; Cα contacts (8 Å, |Δi|>4): 172; chains: 1; bounding box: 73×109×123 Å